Protein AF-A0A662NYZ8-F1 (afdb_monomer)

Structure (mmCIF, N/CA/C/O backbone):
data_AF-A0A662NYZ8-F1
#
_entry.id   AF-A0A662NYZ8-F1
#
loop_
_atom_site.group_PDB
_atom_site.id
_atom_site.type_symbol
_atom_site.label_atom_id
_atom_site.label_alt_id
_atom_site.label_comp_id
_atom_site.label_asym_id
_atom_site.label_entity_id
_atom_site.label_seq_id
_atom_site.pdbx_PDB_ins_code
_atom_site.Cartn_x
_atom_site.Cartn_y
_atom_site.Cartn_z
_atom_site.occupancy
_atom_site.B_iso_or_equiv
_atom_site.auth_seq_id
_atom_site.auth_comp_id
_atom_site.auth_asym_id
_atom_site.auth_atom_id
_atom_site.pdbx_PDB_model_num
ATOM 1 N N . MET A 1 1 ? 4.676 17.570 -14.507 1.00 56.31 1 MET A N 1
ATOM 2 C CA . MET A 1 1 ? 5.416 18.104 -13.342 1.00 56.31 1 MET A CA 1
ATOM 3 C C . MET A 1 1 ? 4.625 19.103 -12.489 1.00 56.31 1 MET A C 1
ATOM 5 O O . MET A 1 1 ? 4.153 18.698 -11.447 1.00 56.31 1 MET A O 1
ATOM 9 N N . LYS A 1 2 ? 4.397 20.374 -12.875 1.00 51.25 2 LYS A N 1
ATOM 10 C CA . LYS A 1 2 ? 3.765 21.364 -11.958 1.00 51.25 2 LYS A CA 1
ATOM 11 C C . LYS A 1 2 ? 2.392 20.962 -11.386 1.00 51.25 2 LYS A C 1
ATOM 13 O O . LYS A 1 2 ? 2.177 21.141 -10.199 1.00 51.25 2 LYS A O 1
ATOM 18 N N . TYR A 1 3 ? 1.484 20.431 -12.208 1.00 53.81 3 TYR A N 1
ATOM 19 C CA . TYR A 1 3 ? 0.161 19.980 -11.740 1.00 53.81 3 TYR A CA 1
ATOM 20 C C . TYR A 1 3 ? 0.240 18.759 -10.814 1.00 53.81 3 TYR A C 1
ATOM 22 O O . TYR A 1 3 ? -0.486 18.707 -9.830 1.00 53.81 3 TYR A O 1
ATOM 30 N N . LEU A 1 4 ? 1.160 17.834 -11.102 1.00 56.25 4 LEU A N 1
ATOM 31 C CA . LEU A 1 4 ? 1.422 16.640 -10.295 1.00 56.25 4 LEU A CA 1
ATOM 32 C C . LEU A 1 4 ? 1.845 17.025 -8.870 1.00 56.25 4 LEU A C 1
ATOM 34 O O . LEU A 1 4 ? 1.180 16.670 -7.908 1.00 56.25 4 LEU A O 1
ATOM 38 N N . LEU A 1 5 ? 2.866 17.880 -8.767 1.00 60.34 5 LEU A N 1
ATOM 39 C CA . LEU A 1 5 ? 3.395 18.374 -7.493 1.00 60.34 5 LEU A CA 1
ATOM 40 C C . LEU A 1 5 ? 2.353 19.138 -6.659 1.00 60.34 5 LEU A C 1
ATOM 42 O O . LEU A 1 5 ? 2.408 19.119 -5.436 1.00 60.34 5 LEU A O 1
ATOM 46 N N . VAL A 1 6 ? 1.408 19.833 -7.302 1.00 59.22 6 VAL A N 1
ATOM 47 C CA . VAL A 1 6 ? 0.329 20.542 -6.594 1.00 59.22 6 VAL A CA 1
ATOM 48 C C . VAL A 1 6 ? -0.713 19.567 -6.049 1.00 59.22 6 VAL A C 1
ATOM 50 O O . VAL A 1 6 ? -1.167 19.761 -4.925 1.00 59.22 6 VAL A O 1
ATOM 53 N N . SER A 1 7 ? -1.092 18.544 -6.819 1.00 55.91 7 SER A N 1
ATOM 54 C CA . SER A 1 7 ? -2.072 17.544 -6.380 1.00 55.91 7 SER A CA 1
ATOM 55 C C . SER A 1 7 ? -1.560 16.751 -5.179 1.00 55.91 7 SER A C 1
ATOM 57 O O . SER A 1 7 ? -2.216 16.708 -4.139 1.00 55.91 7 SER A O 1
ATOM 59 N N . ASP A 1 8 ? -0.341 16.228 -5.295 1.00 60.72 8 ASP A N 1
ATOM 60 C CA . ASP A 1 8 ? 0.336 15.491 -4.229 1.00 60.72 8 ASP A CA 1
ATOM 61 C C . ASP A 1 8 ? 0.491 16.367 -2.962 1.00 60.72 8 ASP A C 1
ATOM 63 O O . ASP A 1 8 ? 0.145 15.964 -1.848 1.00 60.72 8 ASP A O 1
ATOM 67 N N . TYR A 1 9 ? 0.854 17.649 -3.126 1.00 64.00 9 TYR A N 1
ATOM 68 C CA . TYR A 1 9 ? 1.004 18.558 -1.983 1.00 64.00 9 TYR A CA 1
ATOM 69 C C . TYR A 1 9 ? -0.320 18.838 -1.260 1.00 64.00 9 TYR A C 1
ATOM 71 O O . TYR A 1 9 ? -0.345 18.996 -0.037 1.00 64.00 9 TYR A O 1
ATOM 79 N N . VAL A 1 10 ? -1.440 18.881 -1.986 1.00 59.69 10 VAL A N 1
ATOM 80 C CA . VAL A 1 10 ? -2.773 19.010 -1.381 1.00 59.69 10 VAL A CA 1
ATOM 81 C C . VAL A 1 10 ? -3.124 17.755 -0.579 1.00 59.69 10 VAL A C 1
ATOM 83 O O . VAL A 1 10 ? -3.565 17.894 0.565 1.00 59.69 10 VAL A O 1
ATOM 86 N N . SER A 1 11 ? -2.874 16.554 -1.112 1.00 58.31 11 SER A N 1
ATOM 87 C CA . SER A 1 11 ? -3.062 15.286 -0.388 1.00 58.31 11 SER A CA 1
ATOM 88 C C . SER A 1 11 ? -2.244 15.243 0.906 1.00 58.31 11 SER A C 1
ATOM 90 O O . SER A 1 11 ? -2.795 14.981 1.978 1.00 58.31 11 SER A O 1
ATOM 92 N N . TYR A 1 12 ? -0.972 15.640 0.851 1.00 63.62 12 TYR A N 1
ATOM 93 C CA . TYR A 1 12 ? -0.109 15.769 2.028 1.00 63.62 12 TYR A CA 1
ATOM 94 C C . TYR A 1 12 ? -0.668 16.724 3.098 1.00 63.62 12 TYR A C 1
ATOM 96 O O . TYR A 1 12 ? -0.634 16.432 4.299 1.00 63.62 12 TYR A O 1
ATOM 104 N N . LEU A 1 13 ? -1.204 17.880 2.690 1.00 61.91 13 LEU A N 1
ATOM 105 C CA . LEU A 1 13 ? -1.828 18.817 3.627 1.00 61.91 13 LEU A CA 1
ATOM 106 C C . LEU A 1 13 ? -3.072 18.210 4.288 1.00 61.91 13 LEU A C 1
ATOM 108 O O . LEU A 1 13 ? -3.270 18.413 5.489 1.00 61.91 13 LEU A O 1
ATOM 112 N N . TYR A 1 14 ? -3.887 17.447 3.553 1.00 59.38 14 TYR A N 1
ATOM 113 C CA . TYR A 1 14 ? -5.032 16.729 4.124 1.00 59.38 14 TYR A CA 1
ATOM 114 C C . TYR A 1 14 ? -4.601 15.676 5.150 1.00 59.38 14 TYR A C 1
ATOM 116 O O . TYR A 1 14 ? -5.182 15.641 6.238 1.00 59.38 14 TYR A O 1
ATOM 124 N N . GLN A 1 15 ? -3.555 14.897 4.856 1.00 58.69 15 GLN A N 1
ATOM 125 C CA . GLN A 1 15 ? -2.988 13.895 5.770 1.00 58.69 15 GLN A CA 1
ATOM 126 C C . GLN A 1 15 ? -2.533 14.531 7.094 1.00 58.69 15 GLN A C 1
ATOM 128 O O . GLN A 1 15 ? -2.902 14.080 8.176 1.00 58.69 15 GLN A O 1
ATOM 133 N N . LYS A 1 16 ? -1.826 15.668 7.038 1.00 59.31 16 LYS A N 1
ATOM 134 C CA . LYS A 1 16 ? -1.380 16.382 8.249 1.00 59.31 16 LYS A CA 1
ATOM 135 C C . LYS A 1 16 ? -2.500 17.028 9.065 1.00 59.31 16 LYS A C 1
ATOM 137 O O . LYS A 1 16 ? -2.292 17.348 10.237 1.00 59.31 16 LYS A O 1
ATOM 142 N N . SER A 1 17 ? -3.662 17.274 8.464 1.00 53.25 17 SER A N 1
ATOM 143 C CA . SER A 1 17 ? -4.682 18.149 9.053 1.00 53.25 17 SER A CA 1
ATOM 144 C C . SER A 1 17 ? -5.692 17.439 9.960 1.00 53.25 17 SER A C 1
ATOM 146 O O . SER A 1 17 ? -6.482 18.121 10.614 1.00 53.25 17 SER A O 1
ATOM 148 N N . PHE A 1 18 ? -5.684 16.103 10.063 1.00 54.56 18 PHE A N 1
ATOM 149 C CA . PHE A 1 18 ? -6.750 15.377 10.767 1.00 54.56 18 PHE A CA 1
ATOM 150 C C . PHE A 1 18 ? -6.280 14.150 11.557 1.00 54.56 18 PHE A C 1
ATOM 152 O O . PHE A 1 18 ? -6.650 13.022 11.249 1.00 54.56 18 PHE A O 1
ATOM 159 N N . TYR A 1 19 ? -5.602 14.370 12.685 1.00 58.19 19 TYR A N 1
ATOM 160 C CA . TYR A 1 19 ? -5.565 13.356 13.744 1.00 58.19 19 TYR A CA 1
ATOM 161 C C . TYR A 1 19 ? -6.786 13.536 14.661 1.00 58.19 19 TYR A C 1
ATOM 163 O O . TYR A 1 19 ? -6.931 14.597 15.284 1.00 58.19 19 TYR A O 1
ATOM 171 N N . PRO A 1 20 ? -7.694 12.546 14.783 1.00 59.81 20 PRO A N 1
ATOM 172 C CA . PRO A 1 20 ? -8.790 12.645 15.737 1.00 59.81 20 PRO A CA 1
ATOM 173 C C . PRO A 1 20 ? -8.202 12.780 17.145 1.00 59.81 20 PRO A C 1
ATOM 175 O O . PRO A 1 20 ? -7.425 11.929 17.568 1.00 59.81 20 PRO A O 1
ATOM 178 N N . LYS A 1 21 ? -8.594 13.816 17.901 1.00 61.53 21 LYS A N 1
ATOM 179 C CA . LYS A 1 21 ? -8.031 14.128 19.236 1.00 61.53 21 LYS A CA 1
ATOM 180 C C . LYS A 1 21 ? -8.078 12.975 20.258 1.00 61.53 21 LYS A C 1
ATOM 182 O O . LYS A 1 21 ? -7.389 13.051 21.266 1.00 61.53 21 LYS A O 1
ATOM 187 N N . ASN A 1 22 ? -8.863 11.926 19.994 1.00 75.62 22 ASN A N 1
ATOM 188 C CA . ASN A 1 22 ? -9.038 10.749 20.851 1.00 75.62 22 ASN A CA 1
ATOM 189 C C . ASN A 1 22 ? -8.639 9.423 20.168 1.00 75.62 22 ASN A C 1
ATOM 191 O O . ASN A 1 22 ? -8.994 8.357 20.671 1.00 75.62 22 ASN A O 1
ATOM 195 N N . ALA A 1 23 ? -7.978 9.460 19.007 1.00 78.25 23 ALA A N 1
ATOM 196 C CA . ALA A 1 23 ? -7.535 8.243 18.335 1.00 78.25 23 ALA A CA 1
ATOM 197 C C . ALA A 1 23 ? -6.345 7.618 19.073 1.00 78.25 23 ALA A C 1
ATOM 199 O O . ALA A 1 23 ? -5.401 8.305 19.463 1.00 78.25 23 ALA A O 1
ATOM 200 N N . LYS A 1 24 ? -6.377 6.294 19.234 1.00 85.38 24 LYS A N 1
ATOM 201 C CA . LYS A 1 24 ? -5.178 5.521 19.563 1.00 85.38 24 LYS A CA 1
ATOM 202 C C . LYS A 1 24 ? -4.333 5.400 18.300 1.00 85.38 24 LYS A C 1
ATOM 204 O O . LYS A 1 24 ? -4.894 5.176 17.233 1.00 85.38 24 LYS A O 1
ATOM 209 N N . VAL A 1 25 ? -3.014 5.513 18.435 1.00 84.88 25 VAL A N 1
ATOM 210 C CA . VAL A 1 25 ? -2.064 5.403 17.318 1.00 84.88 25 VAL A CA 1
ATOM 211 C C . VAL A 1 25 ? -1.098 4.261 17.595 1.00 84.88 25 VAL A C 1
ATOM 213 O O . VAL A 1 25 ? -0.537 4.177 18.688 1.00 84.88 25 VAL A O 1
ATOM 216 N N . ILE A 1 26 ? -0.908 3.383 16.615 1.00 84.25 26 ILE A N 1
ATOM 217 C CA . ILE A 1 26 ? 0.094 2.318 16.651 1.00 84.25 26 ILE A CA 1
ATOM 218 C C . ILE A 1 26 ? 0.890 2.383 15.354 1.00 84.25 26 ILE A C 1
ATOM 220 O O . ILE A 1 26 ? 0.312 2.426 14.275 1.00 84.25 26 ILE A O 1
ATOM 224 N N . VAL A 1 27 ? 2.216 2.375 15.464 1.00 84.31 27 VAL A N 1
ATOM 225 C CA . VAL A 1 27 ? 3.113 2.268 14.311 1.00 84.31 27 VAL A CA 1
ATOM 226 C C . VAL A 1 27 ? 3.574 0.829 14.209 1.00 84.31 27 VAL A C 1
ATOM 228 O O . VAL A 1 27 ? 4.119 0.277 15.166 1.00 84.31 27 VAL A O 1
ATOM 231 N N . VAL A 1 28 ? 3.360 0.229 13.049 1.00 80.38 28 VAL A N 1
ATOM 232 C CA . VAL A 1 28 ? 3.633 -1.179 12.818 1.00 80.38 28 VAL A CA 1
ATOM 233 C C . VAL A 1 28 ? 4.613 -1.305 11.673 1.00 80.38 28 VAL A C 1
ATOM 235 O O . VAL A 1 28 ? 4.377 -0.798 10.584 1.00 80.38 28 VAL A O 1
ATOM 238 N N . LYS A 1 29 ? 5.733 -1.973 11.933 1.00 82.88 29 LYS A N 1
ATOM 239 C CA . LYS A 1 29 ? 6.739 -2.291 10.922 1.00 82.88 29 LYS A CA 1
ATOM 240 C C . LYS A 1 29 ? 6.623 -3.781 10.610 1.00 82.88 29 LYS A C 1
ATOM 242 O O . LYS A 1 29 ? 6.983 -4.575 11.481 1.00 82.88 29 LYS A O 1
ATOM 247 N N . PRO A 1 30 ? 6.065 -4.172 9.452 1.00 75.44 30 PRO A N 1
ATOM 248 C CA . PRO A 1 30 ? 5.975 -5.574 9.070 1.00 75.44 30 PRO A CA 1
ATOM 249 C C . PRO A 1 30 ? 7.372 -6.201 9.012 1.00 75.44 30 PRO A C 1
ATOM 251 O O . PRO A 1 30 ? 8.251 -5.709 8.312 1.00 75.44 30 PRO A O 1
ATOM 254 N N . ILE A 1 31 ? 7.591 -7.296 9.741 1.00 77.56 31 ILE A N 1
ATOM 255 C CA . ILE A 1 31 ? 8.845 -8.059 9.681 1.00 77.56 31 ILE A CA 1
ATOM 256 C C . ILE A 1 31 ? 8.572 -9.342 8.916 1.00 77.56 31 ILE A C 1
ATOM 258 O O . ILE A 1 31 ? 7.788 -10.165 9.380 1.00 77.56 31 ILE A O 1
ATOM 262 N N . LYS A 1 32 ? 9.221 -9.546 7.770 1.00 79.31 32 LYS A N 1
ATOM 263 C CA . LYS A 1 32 ? 9.100 -10.805 7.028 1.00 79.31 32 LYS A CA 1
ATOM 264 C C . LYS A 1 32 ? 9.627 -11.961 7.883 1.00 79.31 32 LYS A C 1
ATOM 266 O O . LYS A 1 32 ? 10.781 -11.947 8.301 1.00 79.31 32 LYS A O 1
ATOM 271 N N . VAL A 1 33 ? 8.782 -12.955 8.147 1.00 81.25 33 VAL A N 1
ATOM 272 C CA . VAL A 1 33 ? 9.111 -14.133 8.967 1.00 81.25 33 VAL A CA 1
ATOM 273 C C . VAL A 1 33 ? 9.204 -15.423 8.161 1.00 81.25 33 VAL A C 1
ATOM 275 O O . VAL A 1 33 ? 9.896 -16.345 8.584 1.00 81.25 33 VAL A O 1
ATOM 278 N N . ALA A 1 34 ? 8.538 -15.505 7.009 1.00 79.38 34 ALA A N 1
ATOM 279 C CA . ALA A 1 34 ? 8.627 -16.658 6.119 1.00 79.38 34 ALA A CA 1
ATOM 280 C C . ALA A 1 34 ? 8.260 -16.282 4.680 1.00 79.38 34 ALA A C 1
ATOM 282 O O . ALA A 1 34 ? 7.506 -15.339 4.463 1.00 79.38 34 ALA A O 1
ATOM 283 N N . SER A 1 35 ? 8.741 -17.077 3.727 1.00 81.00 35 SER A N 1
ATOM 284 C CA . SER A 1 35 ? 8.205 -17.156 2.366 1.00 81.00 35 SER A CA 1
ATOM 285 C C . SER A 1 35 ? 7.729 -18.578 2.135 1.00 81.00 35 SER A C 1
ATOM 287 O O . SER A 1 35 ? 8.488 -19.525 2.350 1.00 81.00 35 SER A O 1
ATOM 289 N N . VAL A 1 36 ? 6.484 -18.736 1.703 1.00 80.06 36 VAL A N 1
ATOM 290 C CA . VAL A 1 36 ? 5.915 -20.032 1.336 1.00 80.06 36 VAL A CA 1
ATOM 291 C C . VAL A 1 36 ? 5.566 -19.994 -0.140 1.00 80.06 36 VAL A C 1
ATOM 293 O O . VAL 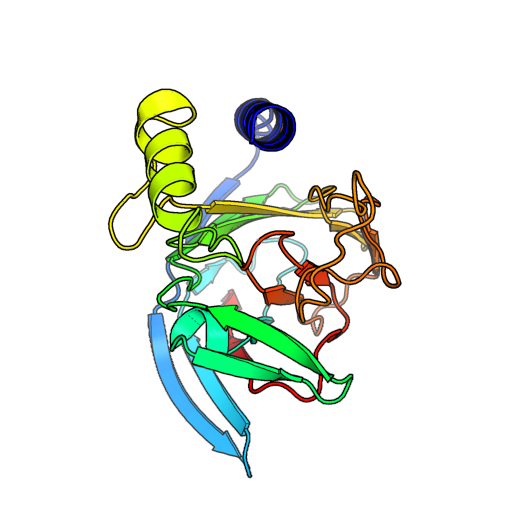A 1 36 ? 4.882 -19.084 -0.598 1.00 80.06 36 VAL A O 1
ATOM 296 N N . THR A 1 37 ? 6.022 -20.989 -0.888 1.00 80.50 37 THR A N 1
ATOM 297 C CA . THR A 1 37 ? 5.671 -21.135 -2.300 1.00 80.50 37 THR A CA 1
ATOM 298 C C . THR A 1 37 ? 4.517 -22.124 -2.438 1.00 80.50 37 THR A C 1
ATOM 300 O O . THR A 1 37 ? 4.557 -23.207 -1.853 1.00 80.50 37 THR A O 1
ATOM 303 N N . ASN A 1 38 ? 3.497 -21.773 -3.221 1.00 75.19 38 AS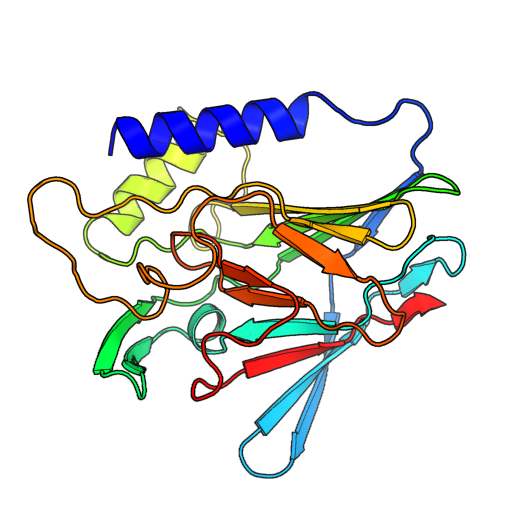N A N 1
ATOM 304 C CA . ASN A 1 38 ? 2.416 -22.681 -3.605 1.00 75.19 38 ASN A CA 1
ATOM 305 C C . ASN A 1 38 ? 2.151 -22.546 -5.111 1.00 75.19 38 ASN A C 1
ATOM 307 O O . ASN A 1 38 ? 1.564 -21.561 -5.562 1.00 75.19 38 ASN A O 1
ATOM 311 N N . GLY A 1 39 ? 2.622 -23.529 -5.883 1.00 81.19 39 GLY A N 1
ATOM 312 C CA . GLY A 1 39 ? 2.716 -23.413 -7.339 1.00 81.19 39 GLY A CA 1
ATOM 313 C C . GLY A 1 39 ? 3.684 -22.294 -7.723 1.00 81.19 39 GLY A C 1
ATOM 314 O O . GLY A 1 39 ? 4.781 -22.222 -7.175 1.00 81.19 39 GLY A O 1
ATOM 315 N N . ASP A 1 40 ? 3.246 -21.399 -8.604 1.00 71.38 40 ASP A N 1
ATOM 316 C CA . ASP A 1 40 ? 4.042 -20.251 -9.063 1.00 71.38 40 ASP A CA 1
ATOM 317 C C . ASP A 1 40 ? 3.908 -19.018 -8.146 1.00 71.38 40 ASP A C 1
ATOM 319 O O . ASP A 1 40 ? 4.552 -17.997 -8.364 1.00 71.38 40 ASP A O 1
ATOM 323 N N . LYS A 1 41 ? 3.085 -19.096 -7.089 1.00 65.94 41 LYS A N 1
ATOM 324 C CA . LYS A 1 41 ? 2.835 -17.977 -6.169 1.00 65.94 41 LYS A CA 1
ATOM 325 C C . LYS A 1 41 ? 3.751 -18.023 -4.951 1.00 65.94 41 LYS A C 1
ATOM 327 O O . LYS A 1 41 ? 3.958 -19.087 -4.360 1.00 65.94 41 LYS A O 1
ATOM 332 N N . VAL A 1 42 ? 4.223 -16.849 -4.530 1.00 72.69 42 VAL A N 1
ATOM 333 C CA . VAL A 1 42 ? 5.001 -16.647 -3.300 1.00 72.69 42 VAL A CA 1
ATOM 334 C C . VAL A 1 42 ? 4.154 -15.891 -2.275 1.00 72.69 42 VAL A C 1
ATOM 336 O O . VAL A 1 42 ? 3.575 -14.849 -2.573 1.00 72.69 42 VAL A O 1
ATOM 339 N N . TYR A 1 43 ? 4.087 -16.432 -1.063 1.00 73.31 43 TYR A N 1
ATOM 340 C CA . TYR A 1 43 ? 3.370 -15.867 0.074 1.00 73.31 43 TYR A CA 1
ATOM 341 C C . TYR A 1 43 ? 4.380 -15.460 1.141 1.00 73.31 43 TYR A C 1
ATOM 343 O O . TYR A 1 43 ? 4.944 -16.329 1.816 1.00 73.31 43 TYR A O 1
ATOM 351 N N . ASP A 1 44 ? 4.622 -14.159 1.300 1.00 74.62 44 ASP A N 1
ATOM 352 C CA . ASP A 1 44 ? 5.479 -13.675 2.375 1.00 74.62 44 ASP A CA 1
ATOM 353 C C . ASP A 1 44 ? 4.661 -13.404 3.635 1.00 74.62 44 ASP A C 1
ATOM 355 O O . ASP A 1 44 ? 3.830 -12.507 3.733 1.00 74.62 44 ASP A O 1
ATOM 359 N N . HIS A 1 45 ? 4.937 -14.171 4.676 1.00 69.69 45 HIS A N 1
ATOM 360 C CA . HIS A 1 45 ? 4.323 -13.930 5.966 1.00 69.69 45 HIS A CA 1
ATOM 361 C C . HIS A 1 45 ? 5.096 -12.835 6.677 1.00 69.69 45 HIS A C 1
ATOM 363 O O . HIS A 1 45 ? 6.303 -12.971 6.893 1.00 69.69 45 HIS A O 1
ATOM 369 N N . TYR A 1 46 ? 4.393 -11.784 7.091 1.00 73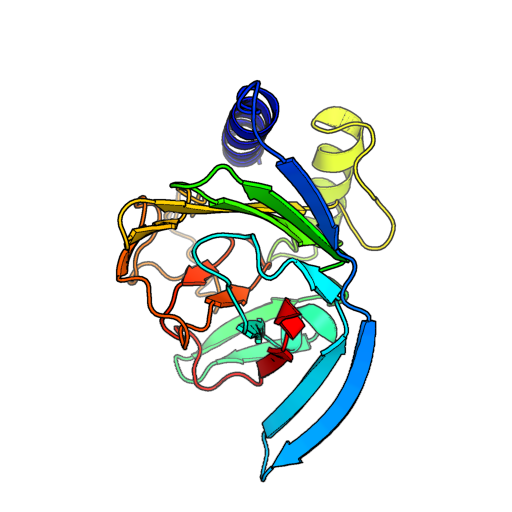.00 46 TYR A N 1
ATOM 370 C CA . TYR A 1 46 ? 4.952 -10.756 7.947 1.00 73.00 46 TYR A CA 1
ATOM 371 C C . TYR A 1 46 ? 4.403 -10.919 9.365 1.00 73.00 46 TYR A C 1
ATOM 373 O O . TYR A 1 46 ? 3.259 -11.306 9.603 1.00 73.00 46 TYR A O 1
ATOM 381 N N . TYR A 1 47 ? 5.253 -10.659 10.346 1.00 68.88 47 TYR A N 1
ATOM 382 C CA . TYR A 1 47 ? 4.849 -10.528 11.728 1.00 68.88 47 TYR A CA 1
ATOM 383 C C . TYR A 1 47 ? 4.830 -9.052 12.091 1.00 68.88 47 TYR A C 1
ATOM 385 O O . TYR A 1 47 ? 5.815 -8.331 11.937 1.00 68.88 47 TYR A O 1
ATOM 393 N N . ALA A 1 48 ? 3.675 -8.619 12.565 1.00 67.94 48 ALA A N 1
ATOM 394 C CA . ALA A 1 48 ? 3.394 -7.250 12.935 1.00 67.94 48 ALA A CA 1
ATOM 395 C C . ALA A 1 48 ? 2.297 -7.326 14.005 1.00 67.94 48 ALA A C 1
ATOM 397 O O . ALA A 1 48 ? 1.136 -7.476 13.640 1.00 67.94 48 ALA A O 1
ATOM 398 N N . PRO A 1 49 ? 2.640 -7.349 15.307 1.00 64.38 49 PRO A N 1
ATOM 399 C CA . PRO A 1 49 ? 1.659 -7.568 16.363 1.00 64.38 49 PRO A CA 1
ATOM 400 C C . PRO A 1 49 ? 0.745 -6.349 16.484 1.00 64.38 49 PRO A C 1
ATOM 402 O O . PRO A 1 49 ? 1.159 -5.294 16.968 1.00 64.38 49 PRO A O 1
ATOM 405 N N . MET A 1 50 ? -0.498 -6.490 16.031 1.00 72.00 50 MET A N 1
ATOM 406 C CA . MET A 1 50 ? -1.525 -5.456 16.151 1.00 72.00 50 MET A CA 1
ATOM 407 C C . MET A 1 50 ? -2.540 -5.818 17.238 1.00 72.00 50 MET A C 1
ATOM 409 O O . MET A 1 50 ? -2.863 -6.987 17.423 1.00 72.00 50 MET A O 1
ATOM 413 N N . SER A 1 51 ? -3.043 -4.816 17.967 1.00 75.38 51 SER A N 1
ATOM 414 C CA . SER A 1 51 ? -3.975 -5.028 19.082 1.00 75.38 51 SER A CA 1
ATOM 415 C C . SER A 1 51 ? -5.330 -5.552 18.601 1.00 75.38 51 SER A C 1
ATOM 417 O O . SER A 1 51 ? -5.972 -4.921 17.764 1.00 75.38 51 SER A O 1
ATOM 419 N N . SER A 1 52 ? -5.836 -6.601 19.248 1.00 77.75 52 SER A N 1
ATOM 420 C CA . SER A 1 52 ? -7.218 -7.096 19.122 1.00 77.75 52 SER A CA 1
ATOM 421 C C . SER A 1 52 ? -8.310 -6.067 19.444 1.00 77.75 52 SER A C 1
ATOM 423 O O . SER A 1 52 ? -9.485 -6.316 19.190 1.00 77.75 52 SER A O 1
ATOM 425 N N . SER A 1 53 ? -7.951 -4.899 19.987 1.00 84.62 53 SER A N 1
ATOM 426 C CA . SER A 1 53 ? -8.890 -3.800 20.247 1.00 84.62 53 SER A CA 1
ATOM 427 C C . SER A 1 53 ? -9.126 -2.863 19.057 1.00 84.62 53 SER A C 1
ATOM 429 O O . SER A 1 53 ? -9.952 -1.956 19.169 1.00 84.62 53 SER A O 1
ATOM 431 N N . ILE A 1 54 ? -8.413 -3.046 17.941 1.00 87.38 54 ILE A N 1
ATOM 432 C CA . ILE A 1 54 ? -8.616 -2.254 16.725 1.00 87.38 54 ILE A CA 1
ATOM 433 C C . ILE A 1 54 ? -9.908 -2.719 16.043 1.00 87.38 54 ILE A C 1
ATOM 435 O O . ILE A 1 54 ? -10.022 -3.901 15.708 1.00 87.38 54 ILE A O 1
ATOM 439 N N . PRO A 1 55 ? -10.892 -1.831 15.822 1.00 86.38 55 PRO A N 1
ATOM 440 C CA . PRO A 1 55 ? -12.048 -2.192 15.022 1.00 86.38 55 PRO A CA 1
ATOM 441 C C . PRO A 1 55 ? -11.624 -2.343 13.560 1.00 86.38 55 PRO A C 1
ATOM 443 O O . PRO A 1 55 ? -10.806 -1.573 13.064 1.00 86.38 55 PRO A O 1
ATOM 446 N N . TYR A 1 56 ? -12.228 -3.306 12.872 1.00 90.88 56 TYR A N 1
ATOM 447 C CA . TYR A 1 56 ? -12.037 -3.543 11.440 1.00 90.88 56 TYR A CA 1
ATOM 448 C C . TYR A 1 56 ? -10.592 -3.884 11.011 1.00 90.88 56 TYR A C 1
ATOM 450 O O . TYR A 1 56 ? -10.052 -3.218 10.129 1.00 90.88 56 TYR A O 1
ATOM 458 N N . PRO A 1 57 ? -9.960 -4.926 11.585 1.00 90.19 57 PRO A N 1
ATOM 459 C CA . PRO A 1 57 ? -8.604 -5.327 11.214 1.00 90.19 57 PRO A CA 1
ATOM 460 C C . PRO A 1 57 ? -8.464 -5.658 9.717 1.00 90.19 57 PRO A C 1
ATOM 462 O O . PRO A 1 57 ? -9.316 -6.342 9.141 1.00 90.19 57 PRO A O 1
ATOM 465 N N . ILE A 1 58 ? -7.359 -5.215 9.109 1.00 88.00 58 ILE A N 1
ATOM 466 C CA . ILE A 1 58 ? -6.919 -5.601 7.761 1.00 88.00 58 ILE A CA 1
ATOM 467 C C . ILE A 1 58 ? -5.754 -6.581 7.885 1.00 88.00 58 ILE A C 1
ATOM 469 O O . ILE A 1 58 ? -4.653 -6.241 8.318 1.00 88.00 58 ILE A O 1
ATOM 473 N N . HIS A 1 59 ? -6.005 -7.833 7.524 1.00 83.81 59 HIS A N 1
ATOM 474 C CA . HIS A 1 59 ? -5.038 -8.916 7.692 1.00 83.81 59 HIS A CA 1
ATOM 475 C C . HIS A 1 59 ? -4.098 -9.080 6.501 1.00 83.81 59 HIS A C 1
ATOM 477 O O . HIS A 1 59 ? -3.009 -9.618 6.674 1.00 83.81 59 HIS A O 1
ATOM 483 N N . TRP A 1 60 ? -4.507 -8.642 5.313 1.00 85.00 60 TRP A N 1
ATOM 484 C CA . TRP A 1 60 ? -3.797 -8.932 4.074 1.00 85.00 60 TRP A CA 1
ATOM 485 C C . TRP A 1 60 ? -3.501 -7.650 3.305 1.00 85.00 60 TRP A C 1
ATOM 487 O O . TRP A 1 60 ? -4.424 -6.942 2.903 1.00 85.00 60 TRP A O 1
ATOM 497 N N . TRP A 1 61 ? -2.211 -7.405 3.091 1.00 86.50 61 TRP A N 1
ATOM 498 C CA . TRP A 1 61 ? -1.665 -6.346 2.248 1.00 86.50 61 TRP A CA 1
ATOM 499 C C . TRP A 1 61 ? -0.909 -7.026 1.115 1.00 86.50 61 TRP A C 1
ATOM 501 O O . TRP A 1 61 ? 0.106 -7.683 1.346 1.00 86.50 61 TRP A O 1
ATOM 511 N N . VAL A 1 62 ? -1.454 -6.961 -0.092 1.00 84.88 62 VAL A N 1
ATOM 512 C CA . VAL A 1 62 ? -0.975 -7.727 -1.241 1.00 84.88 62 VAL A CA 1
ATOM 513 C C . VAL A 1 62 ? -0.351 -6.759 -2.224 1.00 84.88 62 VAL A C 1
ATOM 515 O O . VAL A 1 62 ? -1.065 -5.998 -2.865 1.00 84.88 62 VAL A O 1
ATOM 518 N N . GLN A 1 63 ? 0.971 -6.783 -2.337 1.00 84.75 63 GLN A N 1
ATOM 519 C CA . GLN A 1 63 ? 1.701 -5.859 -3.195 1.00 84.75 63 GLN A CA 1
ATOM 520 C C . GLN A 1 63 ? 2.096 -6.518 -4.519 1.00 84.75 63 GLN A C 1
ATOM 522 O O . GLN A 1 63 ? 2.347 -7.725 -4.567 1.00 84.75 63 GLN A O 1
ATOM 527 N N . VAL A 1 64 ? 2.166 -5.751 -5.606 1.00 82.69 64 VAL A N 1
ATOM 528 C CA . VAL A 1 64 ? 2.758 -6.239 -6.859 1.00 82.69 64 VAL A CA 1
ATOM 529 C C . VAL A 1 64 ? 4.252 -6.485 -6.652 1.00 82.69 64 VAL A C 1
ATOM 531 O O . VAL A 1 64 ? 4.964 -5.663 -6.090 1.00 82.69 64 VAL A O 1
ATOM 534 N N . LYS A 1 65 ? 4.748 -7.653 -7.071 1.00 83.31 65 LYS A N 1
ATOM 535 C CA . LYS A 1 65 ? 6.133 -8.064 -6.789 1.00 83.31 65 LYS A CA 1
ATOM 536 C C . LYS A 1 65 ? 7.170 -7.182 -7.488 1.00 83.31 65 LYS A C 1
ATOM 538 O O . LYS A 1 65 ? 8.267 -7.000 -6.973 1.00 83.31 65 LYS A O 1
ATOM 543 N N . VAL A 1 66 ? 6.810 -6.630 -8.642 1.00 82.81 66 VAL A N 1
ATOM 544 C CA . VAL A 1 66 ? 7.671 -5.727 -9.412 1.00 82.81 66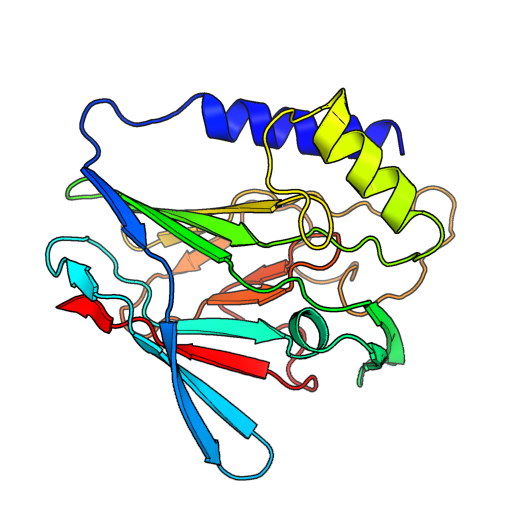 VAL A CA 1
ATOM 545 C C . VAL A 1 66 ? 7.958 -4.424 -8.654 1.00 82.81 66 VAL A C 1
ATOM 547 O O . VAL A 1 66 ? 9.067 -3.925 -8.785 1.00 82.81 66 VAL A O 1
ATOM 550 N N . ASP A 1 67 ? 7.054 -3.940 -7.795 1.00 83.12 67 ASP A N 1
ATOM 551 C CA . ASP A 1 67 ? 7.336 -2.808 -6.892 1.00 83.12 67 ASP A CA 1
ATOM 552 C C . ASP A 1 67 ? 8.508 -3.111 -5.944 1.00 83.12 67 ASP A C 1
ATOM 554 O O . ASP A 1 67 ? 9.228 -2.224 -5.506 1.00 83.12 67 ASP A O 1
ATOM 558 N N . LEU A 1 68 ? 8.705 -4.383 -5.587 1.00 85.50 68 LEU A N 1
ATOM 559 C CA . LEU A 1 68 ? 9.732 -4.794 -4.630 1.00 85.50 68 LEU A CA 1
ATOM 560 C C . LEU A 1 68 ? 11.064 -5.077 -5.318 1.00 85.50 68 LEU A C 1
ATOM 562 O O . LEU A 1 68 ? 12.110 -4.609 -4.870 1.00 85.50 68 LEU A O 1
ATOM 566 N N . ASP A 1 69 ? 11.011 -5.872 -6.383 1.00 87.00 69 ASP A N 1
ATOM 567 C CA . ASP A 1 69 ? 12.196 -6.440 -7.028 1.00 87.00 69 ASP A CA 1
ATOM 568 C C . ASP A 1 69 ? 12.665 -5.615 -8.240 1.00 87.00 69 ASP A C 1
ATOM 570 O O . ASP A 1 69 ? 13.754 -5.858 -8.767 1.00 87.00 69 ASP A O 1
ATOM 574 N N . GLY A 1 70 ? 11.841 -4.670 -8.699 1.00 83.94 70 GLY A N 1
ATOM 575 C CA . GLY A 1 70 ? 12.037 -3.947 -9.946 1.00 83.94 70 GLY A CA 1
ATOM 576 C C . GLY A 1 70 ? 11.804 -4.825 -11.177 1.00 83.94 70 GLY A C 1
ATOM 577 O O . GLY A 1 70 ? 11.588 -6.040 -11.119 1.00 83.94 70 GLY A O 1
ATOM 578 N N . GLY A 1 71 ? 11.841 -4.202 -12.348 1.00 83.19 71 GLY A N 1
ATOM 579 C CA . GLY A 1 71 ? 11.738 -4.877 -13.630 1.00 83.19 71 GLY A CA 1
ATOM 580 C C . GLY A 1 71 ? 11.042 -4.053 -14.702 1.00 83.19 71 GLY A C 1
ATOM 581 O O . GLY A 1 71 ? 10.392 -3.043 -14.454 1.00 83.19 71 GLY A O 1
ATOM 582 N N . LYS A 1 72 ? 11.146 -4.542 -15.937 1.00 82.44 72 LYS A N 1
ATOM 583 C CA . LYS A 1 72 ? 10.448 -3.974 -17.089 1.00 82.44 72 LYS A CA 1
ATOM 584 C C . LYS A 1 72 ? 9.817 -5.061 -17.932 1.00 82.44 72 LYS A C 1
ATOM 586 O O . LYS A 1 72 ? 10.401 -6.134 -18.095 1.00 82.44 72 LYS A O 1
ATOM 591 N N . GLY A 1 73 ? 8.666 -4.774 -18.517 1.00 81.12 73 GLY A N 1
ATOM 592 C CA . GLY A 1 73 ? 7.942 -5.767 -19.293 1.00 81.12 73 GLY A CA 1
ATOM 593 C C . GLY A 1 73 ? 6.614 -5.260 -19.814 1.00 81.12 73 GLY A C 1
ATOM 594 O O . GLY A 1 73 ? 6.415 -4.055 -19.979 1.00 81.12 73 GLY A O 1
ATOM 595 N N . ARG A 1 74 ? 5.734 -6.218 -20.104 1.00 79.81 74 ARG A N 1
ATOM 596 C CA . ARG A 1 74 ? 4.326 -5.963 -20.372 1.00 79.81 74 ARG A CA 1
ATOM 597 C C . ARG A 1 74 ? 3.456 -6.899 -19.552 1.00 79.81 74 ARG A C 1
ATOM 599 O O . ARG A 1 74 ? 3.847 -8.048 -19.351 1.00 79.81 74 ARG A O 1
ATOM 606 N N . ASP A 1 75 ? 2.304 -6.413 -19.121 1.00 75.06 75 ASP A N 1
ATOM 607 C CA . ASP A 1 75 ? 1.247 -7.267 -18.584 1.00 75.06 75 ASP A CA 1
ATOM 608 C C . ASP A 1 75 ? 0.500 -8.018 -19.707 1.00 75.06 75 ASP A C 1
ATOM 610 O O . ASP A 1 75 ? 0.778 -7.881 -20.905 1.00 75.06 75 ASP A O 1
ATOM 614 N N . SER A 1 76 ? -0.464 -8.840 -19.314 1.00 74.31 76 SER A N 1
ATOM 615 C CA . SER A 1 76 ? -1.334 -9.638 -20.180 1.00 74.31 76 SER A CA 1
ATOM 616 C C . SER A 1 76 ? -2.279 -8.804 -21.046 1.00 74.31 76 SER A C 1
ATOM 618 O O . SER A 1 76 ? -2.755 -9.298 -22.071 1.00 74.31 76 SER A O 1
ATOM 620 N N . LEU A 1 77 ? -2.521 -7.543 -20.680 1.00 72.62 77 LEU A N 1
ATOM 621 C CA . LEU A 1 77 ? -3.252 -6.563 -21.485 1.00 72.62 77 LEU A CA 1
ATOM 622 C C . LEU A 1 77 ? -2.325 -5.824 -22.462 1.00 72.62 77 LEU A C 1
ATOM 624 O O . LEU A 1 77 ? -2.777 -4.984 -23.242 1.00 72.62 77 LEU A O 1
ATOM 628 N N . GLY A 1 78 ? -1.034 -6.158 -22.453 1.00 73.50 78 GLY A N 1
ATOM 629 C CA . GLY A 1 78 ? -0.017 -5.564 -23.297 1.00 73.50 78 GLY A CA 1
ATOM 630 C C . GLY A 1 78 ? 0.457 -4.197 -22.816 1.00 73.50 78 GLY A C 1
ATOM 631 O O . GLY A 1 78 ? 1.204 -3.566 -23.560 1.00 73.50 78 GLY A O 1
ATOM 632 N N . GLN A 1 79 ? 0.081 -3.728 -21.627 1.00 74.06 79 GLN A N 1
ATOM 633 C CA . GLN A 1 79 ? 0.557 -2.446 -21.101 1.00 74.06 79 GLN A CA 1
ATOM 634 C C . GLN A 1 79 ? 2.003 -2.580 -20.639 1.00 74.06 79 GLN A C 1
ATOM 636 O O . GLN A 1 79 ? 2.396 -3.628 -20.140 1.00 74.06 79 GLN A O 1
ATOM 641 N N . CYS A 1 80 ? 2.813 -1.543 -20.830 1.00 75.94 80 CYS A N 1
ATOM 642 C CA . CYS A 1 80 ? 4.217 -1.565 -20.433 1.00 75.94 80 CYS A CA 1
ATOM 643 C C . CYS A 1 80 ? 4.383 -1.248 -18.943 1.00 75.94 80 CYS A C 1
ATOM 645 O O . CYS A 1 80 ? 3.674 -0.417 -18.392 1.00 75.94 80 CYS A O 1
ATOM 647 N N . TYR A 1 81 ? 5.415 -1.791 -18.314 1.00 76.19 81 TYR A N 1
ATOM 648 C CA . TYR A 1 81 ? 5.889 -1.288 -17.027 1.00 76.19 81 TYR A CA 1
ATOM 649 C C . TYR A 1 81 ? 7.410 -1.210 -17.017 1.00 76.19 81 TYR A C 1
ATOM 651 O O . TYR A 1 81 ? 8.089 -1.951 -17.737 1.00 76.19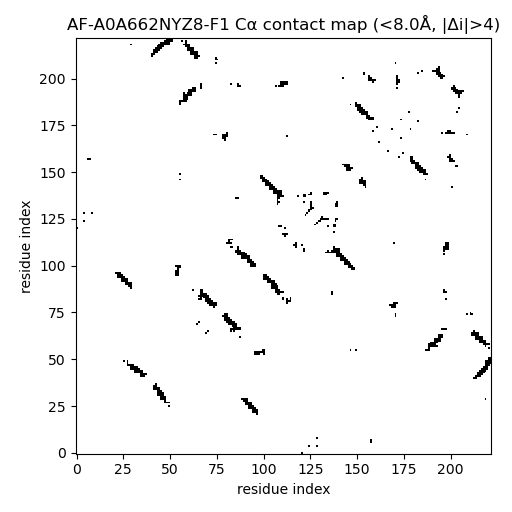 81 TYR A O 1
ATOM 659 N N . ASN A 1 82 ? 7.935 -0.283 -16.223 1.00 77.56 82 ASN A N 1
ATOM 660 C CA . ASN A 1 82 ? 9.353 -0.131 -15.948 1.00 77.56 82 ASN A CA 1
ATOM 661 C C . ASN A 1 82 ? 9.494 0.479 -14.557 1.00 77.56 82 ASN A C 1
ATOM 663 O O . ASN A 1 82 ? 9.190 1.651 -14.375 1.00 77.56 82 ASN A O 1
ATOM 667 N N . VAL A 1 83 ? 9.883 -0.361 -13.613 1.00 78.62 83 VAL A N 1
ATOM 668 C CA . VAL A 1 83 ? 9.943 -0.084 -12.182 1.00 78.62 83 VAL A CA 1
ATOM 669 C C . VAL A 1 83 ? 11.352 -0.438 -11.738 1.00 78.62 83 VAL A C 1
ATOM 671 O O . VAL A 1 83 ? 11.904 -1.449 -12.181 1.00 78.62 83 VAL A O 1
ATOM 674 N N . ASP A 1 84 ? 11.974 0.390 -10.926 1.00 80.19 84 ASP A N 1
ATOM 675 C CA . ASP A 1 84 ? 13.322 0.162 -10.412 1.00 80.19 84 ASP A CA 1
ATOM 676 C C . ASP A 1 84 ? 13.326 -0.709 -9.144 1.00 80.19 84 ASP A C 1
ATOM 678 O O . ASP A 1 84 ? 14.288 -1.448 -8.921 1.00 80.19 84 ASP A O 1
ATOM 682 N N . GLY A 1 85 ? 12.207 -0.743 -8.418 1.00 83.88 85 GLY A N 1
ATOM 683 C CA . GLY A 1 85 ? 11.950 -1.641 -7.299 1.00 83.88 85 GLY A CA 1
ATOM 684 C C . GLY A 1 85 ? 12.085 -0.922 -5.966 1.00 83.88 85 GLY A C 1
ATOM 685 O O . GLY A 1 85 ? 11.982 0.287 -5.885 1.00 83.88 85 GLY A O 1
ATOM 686 N N . HIS A 1 86 ? 12.318 -1.666 -4.883 1.00 86.44 86 HIS A N 1
ATOM 687 C CA . HIS A 1 86 ? 12.505 -1.107 -3.533 1.00 86.44 86 HIS A CA 1
ATOM 688 C C . HIS A 1 86 ? 11.321 -0.322 -2.947 1.00 86.44 86 HIS A C 1
ATOM 690 O O . HIS A 1 86 ? 11.373 0.066 -1.780 1.00 86.44 86 HIS A O 1
ATOM 696 N N . ASN A 1 87 ? 10.209 -0.239 -3.660 1.00 84.81 87 ASN A N 1
ATOM 697 C CA . ASN A 1 87 ? 9.009 0.497 -3.312 1.00 84.81 87 ASN A CA 1
ATOM 698 C C . ASN A 1 87 ? 8.076 -0.296 -2.367 1.00 84.81 87 ASN A C 1
ATOM 700 O O . ASN A 1 87 ? 6.853 -0.338 -2.488 1.00 84.81 87 ASN A O 1
ATOM 704 N N . GLY A 1 88 ? 8.663 -1.021 -1.414 1.00 86.31 88 GLY A N 1
ATOM 705 C CA . GLY A 1 88 ? 7.922 -1.855 -0.469 1.00 86.31 88 GLY A CA 1
ATOM 706 C C . GLY A 1 88 ? 7.277 -1.062 0.667 1.00 86.31 88 GLY A C 1
ATOM 707 O O . GLY A 1 88 ? 7.769 -0.004 1.063 1.00 86.31 88 GLY A O 1
ATOM 708 N N . ILE A 1 89 ? 6.221 -1.626 1.264 1.00 86.81 89 ILE A N 1
ATOM 709 C CA . ILE A 1 89 ? 5.624 -1.089 2.499 1.00 86.81 89 ILE A CA 1
ATOM 710 C C . ILE A 1 89 ? 6.679 -1.068 3.619 1.00 86.81 89 ILE A C 1
ATOM 712 O O . ILE A 1 89 ? 7.104 -2.114 4.118 1.00 86.81 89 ILE A O 1
ATOM 716 N N . SER A 1 90 ? 7.063 0.127 4.063 1.00 87.75 90 SER A N 1
ATOM 717 C CA . SER A 1 90 ? 8.057 0.353 5.116 1.00 87.75 90 SER A CA 1
ATOM 718 C C . SER A 1 90 ? 7.443 0.291 6.520 1.00 87.75 90 SER A C 1
ATOM 720 O O . SER A 1 90 ? 8.038 -0.239 7.468 1.00 87.75 90 SER A O 1
ATOM 722 N N . LYS A 1 91 ? 6.229 0.827 6.677 1.00 87.00 91 LYS A N 1
ATOM 723 C CA . LYS A 1 91 ? 5.445 0.809 7.921 1.00 87.00 91 LYS A CA 1
ATOM 724 C C . LYS A 1 91 ? 3.970 1.078 7.632 1.00 87.00 91 LYS A C 1
ATOM 726 O O . LYS A 1 91 ? 3.615 1.683 6.629 1.00 87.00 91 LYS A O 1
ATOM 731 N N . ILE A 1 92 ? 3.121 0.676 8.568 1.00 86.75 92 ILE A N 1
ATOM 732 C CA . ILE A 1 92 ? 1.699 1.008 8.595 1.00 86.75 92 ILE A CA 1
ATOM 733 C C . ILE A 1 92 ? 1.414 1.723 9.913 1.00 86.75 92 ILE A C 1
ATOM 735 O O . ILE A 1 92 ? 1.685 1.190 10.994 1.00 86.75 92 ILE A O 1
ATOM 739 N N . VAL A 1 93 ? 0.879 2.935 9.840 1.00 87.81 93 VAL A N 1
ATOM 740 C CA . VAL A 1 93 ? 0.414 3.705 10.992 1.00 87.81 93 VAL A CA 1
ATOM 741 C C . VAL A 1 93 ? -1.094 3.512 11.113 1.00 87.81 93 VAL A C 1
ATOM 743 O O . VAL A 1 93 ? -1.869 3.878 10.236 1.00 87.81 93 VAL A O 1
ATOM 746 N N . VAL A 1 94 ? -1.525 2.896 12.210 1.00 88.31 94 VAL A N 1
ATOM 747 C CA . VAL A 1 94 ? -2.932 2.578 12.468 1.00 88.31 94 VAL A CA 1
ATOM 748 C C . VAL A 1 94 ? -3.483 3.536 13.510 1.00 88.31 94 VAL A C 1
ATOM 750 O O . VAL A 1 94 ? -3.028 3.557 14.656 1.00 88.31 94 VAL A O 1
ATOM 753 N N . MET A 1 95 ? -4.496 4.303 13.124 1.00 89.44 95 MET A N 1
ATOM 754 C CA . MET A 1 95 ? -5.174 5.277 13.972 1.00 89.44 95 MET A CA 1
ATOM 755 C C . MET A 1 95 ? -6.629 4.880 14.155 1.00 89.44 95 MET A C 1
ATOM 757 O O . MET A 1 95 ? -7.345 4.732 13.171 1.00 89.44 95 MET A O 1
ATOM 761 N N . TYR A 1 96 ? -7.106 4.714 15.388 1.00 90.62 96 TYR A N 1
ATOM 762 C CA . TYR A 1 96 ? -8.453 4.175 15.590 1.00 90.62 96 TYR A CA 1
ATOM 763 C C . TYR A 1 96 ? -9.187 4.697 16.825 1.00 90.62 96 TYR A C 1
ATOM 765 O O . TYR A 1 96 ? -8.597 5.051 17.849 1.00 90.62 96 TYR A O 1
ATOM 773 N N . THR A 1 97 ? -10.515 4.709 16.710 1.00 91.00 97 THR A N 1
ATOM 774 C CA . THR A 1 97 ? -11.489 4.839 17.803 1.00 91.00 97 THR A CA 1
ATOM 775 C C . THR A 1 97 ? -12.246 3.514 17.953 1.00 91.00 97 THR A C 1
ATOM 777 O O . THR A 1 97 ? -11.791 2.494 17.454 1.00 91.00 97 THR A O 1
ATOM 780 N N . SER A 1 98 ? -13.391 3.477 18.641 1.00 88.75 98 SER A N 1
ATOM 781 C CA . SER A 1 98 ? -14.240 2.276 18.693 1.00 88.75 98 SER A CA 1
ATOM 782 C C . SER A 1 98 ? -15.060 2.033 17.419 1.00 88.75 98 SER A C 1
ATOM 784 O O . SER A 1 98 ? -15.587 0.938 17.252 1.00 88.75 98 SER A O 1
ATOM 786 N N . THR A 1 99 ? -15.203 3.030 16.541 1.00 89.69 99 THR A N 1
ATOM 787 C CA . THR A 1 99 ? -16.112 2.978 15.375 1.00 89.69 99 THR A CA 1
ATOM 788 C C . THR A 1 99 ? -15.429 3.267 14.043 1.00 89.69 99 THR A C 1
ATOM 790 O O . THR A 1 99 ? -16.073 3.175 13.000 1.00 89.69 99 THR A O 1
ATOM 793 N N . LYS A 1 100 ? -14.150 3.645 14.069 1.00 91.25 100 LYS A N 1
ATOM 794 C CA . LYS A 1 100 ? -13.392 4.063 12.893 1.00 91.25 100 LYS A CA 1
ATOM 795 C C . LYS A 1 100 ? -11.929 3.665 13.040 1.00 91.25 100 LYS A C 1
ATOM 797 O O . LYS A 1 100 ? -11.359 3.850 14.116 1.00 91.25 100 LYS A O 1
ATOM 802 N N . VAL A 1 101 ? -11.327 3.193 11.955 1.00 91.56 101 VAL A N 1
ATOM 803 C CA . VAL A 1 101 ? -9.879 2.998 11.822 1.00 91.56 101 VAL A CA 1
ATOM 804 C C . VAL A 1 101 ? -9.389 3.659 10.537 1.00 91.56 101 VAL A C 1
ATOM 806 O O . VAL A 1 101 ? -10.062 3.605 9.512 1.00 91.56 101 VAL A O 1
ATOM 809 N N . THR A 1 102 ? -8.229 4.294 10.594 1.00 90.69 102 THR A N 1
ATOM 810 C CA . THR A 1 102 ? -7.491 4.806 9.444 1.00 90.69 102 THR A CA 1
ATOM 811 C C . THR A 1 102 ? -6.135 4.117 9.425 1.00 90.69 102 THR A C 1
ATOM 813 O O . THR A 1 102 ? -5.439 4.076 10.442 1.00 90.69 102 THR A O 1
ATOM 816 N N . TYR A 1 103 ? -5.796 3.554 8.275 1.00 88.62 103 TYR A N 1
ATOM 817 C CA . TYR A 1 103 ? -4.507 2.952 7.984 1.00 88.62 103 TYR A CA 1
ATOM 818 C C . TYR A 1 103 ? -3.749 3.912 7.081 1.00 88.62 103 TYR A C 1
ATOM 820 O O . TYR A 1 103 ? -4.182 4.137 5.957 1.00 88.62 103 TYR A O 1
ATOM 828 N N . GLU A 1 104 ? -2.659 4.476 7.584 1.00 87.94 104 GLU A N 1
ATOM 829 C CA . GLU A 1 104 ? -1.637 5.155 6.788 1.00 87.94 104 GLU A CA 1
ATOM 830 C C . GLU A 1 104 ? -0.580 4.116 6.406 1.00 87.94 104 GLU A C 1
ATOM 832 O O . GLU A 1 104 ? -0.003 3.459 7.275 1.00 87.94 104 GLU A O 1
ATOM 837 N N . ILE A 1 105 ? -0.357 3.922 5.115 1.00 86.44 105 ILE A N 1
ATOM 838 C CA . ILE A 1 105 ? 0.574 2.946 4.559 1.00 86.44 105 ILE A CA 1
ATOM 839 C C . ILE A 1 105 ? 1.734 3.746 3.997 1.00 86.44 105 ILE A C 1
ATOM 841 O O . ILE A 1 105 ? 1.533 4.625 3.170 1.00 86.44 105 ILE A O 1
ATOM 845 N N . HIS A 1 106 ? 2.932 3.471 4.489 1.00 88.06 106 HIS A N 1
ATOM 846 C CA . HIS A 1 106 ? 4.127 4.160 4.042 1.00 88.06 106 HIS A CA 1
ATOM 847 C C . HIS A 1 106 ? 4.944 3.244 3.152 1.00 88.06 106 HIS A C 1
ATOM 849 O O . HIS A 1 106 ? 5.190 2.090 3.516 1.00 88.06 106 HIS A O 1
ATOM 855 N N . PHE A 1 107 ? 5.426 3.793 2.053 1.00 88.00 107 PHE A N 1
ATOM 856 C CA . PHE A 1 107 ? 6.293 3.138 1.089 1.00 88.00 107 PHE A CA 1
ATOM 857 C C . PHE A 1 107 ? 7.644 3.833 1.056 1.00 88.00 107 PHE A C 1
ATOM 859 O O . PHE A 1 107 ? 7.769 4.983 1.471 1.00 88.00 107 PHE A O 1
ATOM 866 N N . TYR A 1 108 ? 8.675 3.121 0.623 1.00 87.69 108 TYR A N 1
ATOM 867 C CA . TYR A 1 108 ? 10.014 3.698 0.516 1.00 87.69 108 TYR A CA 1
ATOM 868 C C . TYR A 1 108 ? 10.187 4.657 -0.668 1.00 87.69 108 TYR A C 1
ATOM 870 O O . TYR A 1 108 ? 11.161 5.406 -0.659 1.00 87.69 108 TYR A O 1
ATOM 878 N N . ASP A 1 109 ? 9.274 4.633 -1.640 1.00 85.50 109 ASP A N 1
ATOM 879 C CA . ASP A 1 109 ? 9.366 5.428 -2.864 1.00 85.50 109 ASP A CA 1
ATOM 880 C C . ASP A 1 109 ? 7.981 5.748 -3.460 1.00 85.50 109 ASP A C 1
ATOM 882 O O . ASP A 1 109 ? 6.984 5.279 -2.925 1.00 85.50 109 ASP A O 1
ATOM 886 N N . GLU A 1 110 ? 7.905 6.527 -4.541 1.00 77.81 110 GLU A N 1
ATOM 887 C CA . GLU A 1 110 ? 6.784 6.602 -5.493 1.00 77.81 110 GLU A CA 1
ATOM 888 C C . GLU A 1 110 ? 7.358 6.643 -6.913 1.00 77.81 110 GLU A C 1
ATOM 890 O O . GLU A 1 110 ? 7.536 7.720 -7.490 1.00 77.81 110 GLU A O 1
ATOM 895 N N . ASP A 1 111 ? 7.613 5.466 -7.481 1.00 72.88 111 ASP A N 1
ATOM 896 C CA . ASP A 1 111 ? 8.278 5.377 -8.778 1.00 72.88 111 ASP A CA 1
ATOM 897 C C . ASP A 1 111 ? 7.436 6.052 -9.863 1.00 72.88 111 ASP A C 1
ATOM 899 O O . ASP A 1 111 ? 6.296 5.662 -10.152 1.00 72.88 111 ASP A O 1
ATOM 903 N N . HIS A 1 112 ? 8.029 7.035 -10.528 1.00 72.94 112 HIS A N 1
ATOM 904 C CA . HIS A 1 112 ? 7.538 7.584 -11.770 1.00 72.94 112 HIS A CA 1
ATOM 905 C C . HIS A 1 112 ? 7.846 6.589 -12.912 1.00 72.94 112 HIS A C 1
ATOM 907 O O . HIS A 1 112 ? 9.004 6.310 -13.220 1.00 72.94 112 HIS A O 1
ATOM 913 N N . PRO A 1 113 ? 6.844 6.136 -13.681 1.00 63.78 113 PRO A N 1
ATOM 914 C CA . PRO A 1 113 ? 6.985 5.188 -14.787 1.00 63.78 113 PRO A CA 1
ATOM 915 C C . PRO A 1 113 ? 7.928 5.577 -15.934 1.00 63.78 113 PRO A C 1
ATOM 917 O O . PRO A 1 113 ? 8.152 4.790 -16.859 1.00 63.78 113 PRO A O 1
ATOM 920 N N . ASP A 1 114 ? 8.423 6.812 -15.927 1.00 68.50 114 ASP A N 1
ATOM 921 C CA . ASP A 1 114 ? 9.549 7.255 -16.747 1.00 68.50 114 ASP A CA 1
ATOM 922 C C . ASP A 1 114 ? 10.775 7.447 -15.839 1.00 68.50 114 ASP A C 1
ATOM 924 O O . ASP A 1 114 ? 10.852 8.479 -15.161 1.00 68.50 114 ASP A O 1
ATOM 928 N N . PRO A 1 115 ? 11.760 6.526 -15.880 1.00 69.56 115 PRO A N 1
ATOM 929 C CA . PRO A 1 115 ? 12.962 6.600 -15.047 1.00 69.56 115 PRO A CA 1
ATOM 930 C C . PRO A 1 115 ? 13.808 7.857 -15.267 1.00 69.56 115 PRO A C 1
ATOM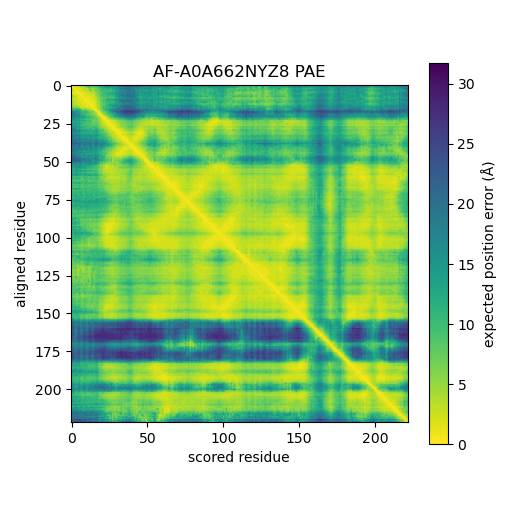 932 O O . PRO A 1 115 ? 14.635 8.210 -14.431 1.00 69.56 115 PRO A O 1
ATOM 935 N N . ALA A 1 116 ? 13.670 8.533 -16.415 1.00 70.31 116 ALA A N 1
ATOM 936 C CA . ALA A 1 116 ? 14.395 9.779 -16.660 1.00 70.31 116 ALA A CA 1
ATOM 937 C C . ALA A 1 116 ? 13.806 10.958 -15.865 1.00 70.31 116 ALA A C 1
ATOM 939 O O . ALA A 1 116 ? 14.487 11.964 -15.659 1.00 70.31 116 ALA A O 1
ATOM 940 N N . ILE A 1 117 ? 12.540 10.847 -15.458 1.00 75.81 117 ILE A N 1
ATOM 941 C CA . ILE A 1 117 ? 11.803 11.858 -14.696 1.00 75.81 117 ILE A CA 1
ATOM 942 C C . ILE A 1 117 ? 11.836 11.532 -13.203 1.00 75.81 117 ILE A C 1
ATOM 944 O O . ILE A 1 117 ? 11.967 12.455 -12.400 1.00 75.81 117 ILE A O 1
ATOM 948 N N . ASP A 1 118 ? 11.780 10.249 -12.875 1.00 77.88 118 ASP A N 1
ATOM 949 C CA . ASP A 1 118 ? 11.738 9.656 -11.540 1.00 77.88 118 ASP A CA 1
ATOM 950 C C . ASP A 1 118 ? 12.694 10.299 -10.529 1.00 77.88 118 ASP A C 1
ATOM 952 O O . ASP A 1 118 ? 12.273 11.086 -9.685 1.00 77.88 118 ASP A O 1
ATOM 956 N N . ALA A 1 119 ? 14.003 10.208 -10.769 1.00 82.94 119 ALA A N 1
ATOM 957 C CA . ALA A 1 119 ? 15.000 10.812 -9.882 1.00 82.94 119 ALA A CA 1
ATOM 958 C C . ALA A 1 119 ? 14.814 12.332 -9.655 1.00 82.94 119 ALA A C 1
ATOM 960 O O . ALA A 1 119 ? 15.182 12.876 -8.611 1.00 82.94 119 ALA A O 1
ATOM 961 N N . SER A 1 120 ? 14.277 13.063 -10.643 1.00 85.31 120 SER A N 1
ATOM 962 C CA . SER A 1 120 ? 13.991 14.499 -10.493 1.00 85.31 120 SER A CA 1
ATOM 963 C C . SER A 1 120 ? 12.696 14.768 -9.716 1.00 85.31 120 SER A C 1
ATOM 965 O O . SER A 1 120 ? 12.570 15.812 -9.060 1.00 85.31 120 SER A O 1
ATOM 967 N N . TYR A 1 121 ? 11.743 13.840 -9.799 1.00 82.44 121 TYR A N 1
ATOM 968 C CA . TYR A 1 121 ? 10.484 13.848 -9.072 1.00 82.44 121 TYR A CA 1
ATOM 969 C C . TYR A 1 121 ? 10.732 13.592 -7.583 1.00 82.44 121 TYR A C 1
ATOM 971 O O . TYR A 1 121 ? 10.384 14.463 -6.778 1.00 82.44 121 TYR A O 1
ATOM 979 N N . ASP A 1 122 ? 11.463 12.532 -7.232 1.00 87.38 122 ASP A N 1
ATOM 980 C CA . ASP A 1 122 ? 11.798 12.184 -5.842 1.00 87.38 122 ASP A CA 1
ATOM 981 C C . ASP A 1 122 ? 12.552 13.297 -5.145 1.00 87.38 122 ASP A C 1
ATOM 983 O O . ASP A 1 122 ? 12.178 13.744 -4.057 1.00 87.38 122 ASP A O 1
ATOM 987 N N . TRP A 1 123 ? 13.572 13.833 -5.819 1.00 88.12 123 TRP A N 1
ATOM 988 C CA . TRP A 1 123 ? 14.359 14.934 -5.285 1.00 88.12 123 TRP A CA 1
ATOM 989 C C . TRP A 1 123 ? 13.472 16.144 -4.957 1.00 88.12 123 TRP A C 1
ATOM 991 O O . TRP A 1 123 ? 13.605 16.780 -3.908 1.00 88.12 123 TRP A O 1
ATOM 1001 N N . THR A 1 124 ? 12.521 16.464 -5.838 1.00 86.81 124 THR A N 1
ATOM 1002 C CA . THR A 1 124 ? 11.597 17.581 -5.615 1.00 86.81 124 THR A CA 1
ATOM 1003 C C . THR A 1 124 ? 10.644 17.291 -4.454 1.00 86.81 124 THR A C 1
ATOM 1005 O O . THR A 1 124 ? 10.436 18.164 -3.603 1.00 86.81 124 THR A O 1
ATOM 1008 N N . ARG A 1 125 ? 10.081 16.080 -4.382 1.00 87.44 125 ARG A N 1
ATOM 1009 C CA . ARG A 1 125 ? 9.182 15.673 -3.296 1.00 87.44 125 ARG A CA 1
ATOM 1010 C C . ARG A 1 125 ? 9.889 15.723 -1.950 1.00 87.44 125 ARG A C 1
ATOM 1012 O O . ARG A 1 125 ? 9.412 16.414 -1.054 1.00 87.44 125 ARG A O 1
ATOM 1019 N N . CYS A 1 126 ? 11.057 15.111 -1.820 1.00 88.19 126 CYS A N 1
ATOM 1020 C CA . CYS A 1 126 ? 11.716 14.957 -0.525 1.00 88.19 126 CYS A CA 1
ATOM 1021 C C . CYS A 1 126 ? 12.441 16.211 -0.037 1.00 88.19 126 CYS A C 1
ATOM 1023 O O . CYS A 1 126 ? 12.528 16.441 1.170 1.00 88.19 126 CYS A O 1
ATOM 1025 N N . HIS A 1 127 ? 12.929 17.066 -0.939 1.00 86.62 127 HIS A N 1
ATOM 1026 C CA . HIS A 1 127 ? 13.733 18.224 -0.533 1.00 86.62 127 HIS A CA 1
ATOM 1027 C C . HIS A 1 127 ? 13.018 19.568 -0.654 1.00 86.62 127 HIS A C 1
ATOM 1029 O O . HIS A 1 127 ? 13.438 20.530 -0.007 1.00 86.62 127 HIS A O 1
ATOM 1035 N N . ILE A 1 128 ? 11.948 19.661 -1.449 1.00 85.12 128 ILE A N 1
ATOM 1036 C CA . ILE A 1 128 ? 11.198 20.912 -1.625 1.00 85.12 128 ILE A CA 1
ATOM 1037 C C . ILE A 1 128 ? 9.812 20.820 -0.992 1.00 85.12 128 ILE A C 1
ATOM 1039 O O . ILE A 1 128 ? 9.432 21.721 -0.243 1.00 85.12 128 ILE A O 1
ATOM 1043 N N . LEU A 1 129 ? 9.047 19.768 -1.290 1.00 80.69 129 LEU A N 1
ATOM 1044 C CA . LEU A 1 129 ? 7.638 19.695 -0.888 1.00 80.69 129 LEU A CA 1
ATOM 1045 C C . LEU A 1 129 ? 7.443 19.098 0.507 1.00 80.69 129 LEU A C 1
ATOM 1047 O O . LEU A 1 129 ? 6.697 19.650 1.320 1.00 80.69 129 LEU A O 1
ATOM 1051 N N . TYR A 1 130 ? 8.138 17.999 0.794 1.00 81.81 130 TYR A N 1
ATOM 1052 C CA . TYR A 1 130 ? 7.997 17.198 2.009 1.00 81.81 130 TYR A CA 1
ATOM 1053 C C . TYR A 1 130 ? 9.344 16.988 2.704 1.00 81.81 130 TYR A C 1
ATOM 1055 O O . TYR A 1 130 ? 9.796 15.852 2.867 1.00 81.81 130 TYR A O 1
ATOM 1063 N N . PRO A 1 131 ? 9.989 18.071 3.168 1.00 78.81 131 PRO A N 1
ATOM 1064 C CA . PRO A 1 131 ? 11.240 17.944 3.896 1.00 78.81 131 PRO A CA 1
ATOM 1065 C C . PRO A 1 131 ? 11.073 17.012 5.105 1.00 78.81 131 PRO A C 1
ATOM 1067 O O . PRO A 1 131 ? 10.191 17.219 5.945 1.00 78.81 131 PRO A O 1
ATOM 1070 N N . GLY A 1 132 ? 11.943 16.003 5.188 1.00 81.62 132 GLY A N 1
ATOM 1071 C CA . GLY A 1 132 ? 11.986 15.025 6.279 1.00 81.62 132 GLY A CA 1
ATOM 1072 C C . GLY A 1 132 ? 11.280 13.693 6.011 1.00 81.62 132 GLY A C 1
ATOM 1073 O O . GLY A 1 132 ? 11.199 12.888 6.939 1.00 81.62 132 GLY A O 1
ATOM 1074 N N . ARG A 1 133 ? 10.775 13.463 4.791 1.00 86.06 133 ARG A N 1
ATOM 1075 C CA . ARG A 1 133 ? 10.444 12.113 4.309 1.00 86.06 133 ARG A CA 1
ATOM 1076 C C . ARG A 1 133 ? 11.716 11.261 4.171 1.00 86.06 133 ARG A C 1
ATOM 1078 O O . ARG A 1 133 ? 12.812 11.812 4.077 1.00 86.06 133 ARG A O 1
ATOM 1085 N N . ASP A 1 134 ? 11.561 9.940 4.247 1.00 87.12 134 ASP A N 1
ATOM 1086 C CA . ASP A 1 134 ? 12.658 8.989 4.006 1.00 87.12 134 ASP A CA 1
ATOM 1087 C C . ASP A 1 134 ? 13.084 9.082 2.533 1.00 87.12 134 ASP A C 1
ATOM 1089 O O . ASP A 1 134 ? 12.222 9.047 1.662 1.00 87.12 134 ASP A O 1
ATOM 1093 N N . ASP A 1 135 ? 14.381 9.260 2.274 1.00 89.75 135 ASP A N 1
ATOM 1094 C CA . ASP A 1 135 ? 14.973 9.380 0.937 1.00 89.75 135 ASP A CA 1
ATOM 1095 C C . ASP A 1 135 ? 15.934 8.215 0.603 1.00 89.75 135 ASP A C 1
ATOM 1097 O O . ASP A 1 135 ? 16.819 8.344 -0.244 1.00 89.75 135 ASP A O 1
ATOM 1101 N N . THR A 1 136 ? 15.808 7.079 1.311 1.00 88.44 136 THR A N 1
ATOM 1102 C CA . THR A 1 136 ? 16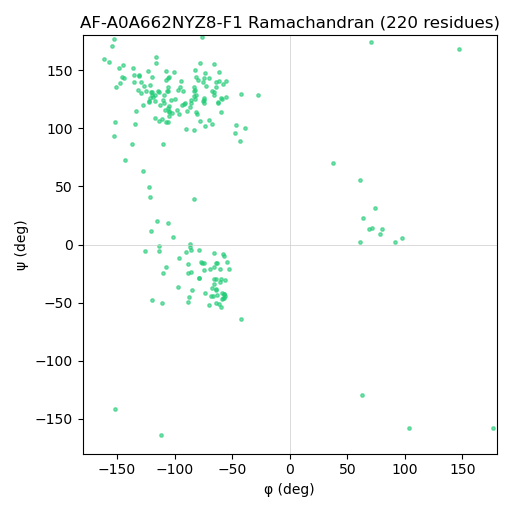.754 5.948 1.221 1.00 88.44 136 THR A CA 1
ATOM 1103 C C . THR A 1 136 ? 16.785 5.275 -0.157 1.00 88.44 136 THR A C 1
ATOM 1105 O O . THR A 1 136 ? 17.865 4.851 -0.578 1.00 88.44 136 THR A O 1
ATOM 1108 N N . TYR A 1 137 ? 15.634 5.127 -0.822 1.00 84.56 137 TYR A N 1
ATOM 1109 C CA . TYR A 1 137 ? 15.513 4.432 -2.116 1.00 84.56 137 TYR A CA 1
ATOM 1110 C C . TYR A 1 137 ? 14.975 5.362 -3.207 1.00 84.56 137 TYR A C 1
ATOM 1112 O O . TYR A 1 137 ? 15.651 5.533 -4.214 1.00 84.56 137 TYR A O 1
ATOM 1120 N N . GLY A 1 138 ? 13.907 6.082 -2.894 1.00 86.31 138 GLY A N 1
ATOM 1121 C CA . GLY A 1 138 ? 13.521 7.344 -3.513 1.00 86.31 138 GLY A CA 1
ATOM 1122 C C . GLY A 1 138 ? 12.744 8.125 -2.468 1.00 86.31 138 GLY A C 1
ATOM 1123 O O . GLY A 1 138 ? 13.141 8.086 -1.302 1.00 86.31 138 GLY A O 1
ATOM 1124 N N . CYS A 1 139 ? 11.684 8.849 -2.822 1.00 87.62 139 CYS A N 1
ATOM 1125 C CA . CYS A 1 139 ? 10.995 9.669 -1.825 1.00 87.62 139 CYS A CA 1
ATOM 1126 C C . CYS A 1 139 ? 9.810 8.953 -1.172 1.00 87.62 139 CYS A C 1
ATOM 1128 O O . CYS A 1 139 ? 8.840 8.656 -1.864 1.00 87.62 139 CYS A O 1
ATOM 1130 N N . GLU A 1 140 ? 9.848 8.776 0.165 1.00 88.06 140 GLU A N 1
ATOM 1131 C CA . GLU A 1 140 ? 8.795 8.096 0.944 1.00 88.06 140 GLU A CA 1
ATOM 1132 C C . GLU A 1 140 ? 7.425 8.532 0.464 1.00 88.06 140 GLU A C 1
ATOM 1134 O O . GLU A 1 140 ? 7.123 9.730 0.410 1.00 88.06 140 GLU A O 1
ATOM 1139 N N . ASP A 1 141 ? 6.575 7.556 0.196 1.00 84.25 141 ASP A N 1
ATOM 1140 C CA . ASP A 1 141 ? 5.186 7.816 -0.087 1.00 84.25 141 ASP A CA 1
ATOM 1141 C C . ASP A 1 141 ? 4.270 7.393 1.055 1.00 84.25 141 ASP A C 1
ATOM 1143 O O . ASP A 1 141 ? 4.599 6.507 1.846 1.00 84.25 141 ASP A O 1
ATOM 1147 N N . ILE A 1 142 ? 3.155 8.107 1.202 1.00 82.81 142 ILE A N 1
ATOM 1148 C CA . ILE A 1 142 ? 2.207 7.909 2.289 1.00 82.81 142 ILE A CA 1
ATOM 1149 C C . ILE A 1 142 ? 0.812 7.887 1.701 1.00 82.81 142 ILE A C 1
ATOM 1151 O O . ILE A 1 142 ? 0.286 8.917 1.281 1.00 82.81 142 ILE A O 1
ATOM 1155 N N . GLU A 1 143 ? 0.179 6.733 1.815 1.00 80.88 143 GLU A N 1
ATOM 1156 C CA . GLU A 1 143 ? -1.179 6.501 1.366 1.00 80.88 143 GLU A CA 1
ATOM 1157 C C . GLU A 1 143 ? -2.115 6.181 2.519 1.00 80.88 143 GLU A C 1
ATOM 1159 O O . GLU A 1 143 ? -1.677 5.824 3.613 1.00 80.88 143 GLU A O 1
ATOM 1164 N N . SER A 1 144 ? -3.429 6.315 2.313 1.00 83.44 144 SER A N 1
ATOM 1165 C CA . SER A 1 144 ? -4.368 5.984 3.387 1.00 83.44 144 SER A CA 1
ATOM 1166 C C . SER A 1 144 ? -5.701 5.385 2.957 1.00 83.44 144 SER A C 1
ATOM 1168 O O . SER A 1 144 ? -6.331 5.797 1.984 1.00 83.44 144 SER A O 1
ATOM 1170 N N . ILE A 1 145 ? -6.182 4.454 3.783 1.00 86.75 145 ILE A N 1
ATOM 1171 C CA . ILE A 1 145 ? -7.553 3.943 3.738 1.00 86.75 145 ILE A CA 1
ATOM 1172 C C . ILE A 1 145 ? -8.231 4.146 5.090 1.00 86.75 145 ILE A C 1
ATOM 1174 O O . ILE A 1 145 ? -7.603 4.113 6.149 1.00 86.75 145 ILE A O 1
ATOM 1178 N N . THR A 1 146 ? -9.543 4.338 5.077 1.00 90.19 146 THR A N 1
ATOM 1179 C CA . THR A 1 146 ? -10.347 4.489 6.293 1.00 90.19 146 THR A CA 1
ATOM 1180 C C . THR A 1 146 ? -11.474 3.474 6.309 1.00 90.19 146 THR A C 1
ATOM 1182 O O . THR A 1 146 ? -12.221 3.388 5.348 1.00 90.19 146 THR A O 1
ATOM 1185 N N . VAL A 1 147 ? -11.666 2.760 7.416 1.00 92.12 147 VAL A N 1
ATOM 1186 C CA . VAL A 1 147 ? -12.822 1.882 7.616 1.00 92.12 147 VAL A CA 1
ATOM 1187 C C . VAL A 1 147 ? -13.744 2.463 8.679 1.00 92.12 147 VAL A C 1
ATOM 1189 O O . VAL A 1 147 ? -13.327 2.738 9.806 1.00 92.12 147 VAL A O 1
ATOM 1192 N N . GLU A 1 148 ? -15.010 2.657 8.320 1.00 92.50 148 GLU A N 1
ATOM 1193 C CA . GLU A 1 148 ? -16.051 3.180 9.204 1.00 92.50 148 GLU A CA 1
ATOM 1194 C C . GLU A 1 148 ? -17.415 2.628 8.782 1.00 92.50 148 GLU A C 1
ATOM 1196 O O . GLU A 1 148 ? -17.736 2.583 7.597 1.00 92.50 148 GLU A O 1
ATOM 1201 N N . GLY A 1 149 ? -18.226 2.188 9.749 1.00 92.25 149 GLY A N 1
ATOM 1202 C CA . GLY A 1 149 ? -19.587 1.715 9.467 1.00 92.25 149 GLY A CA 1
ATOM 1203 C C . GLY A 1 149 ? -19.659 0.463 8.582 1.00 92.25 149 GLY A C 1
ATOM 1204 O O . GLY A 1 149 ? -20.684 0.230 7.952 1.00 92.25 149 GLY A O 1
ATOM 1205 N N . GLY A 1 150 ? -18.590 -0.340 8.531 1.00 92.31 150 GLY A N 1
ATOM 1206 C CA . GLY A 1 150 ? -18.513 -1.514 7.655 1.00 92.31 150 GLY A CA 1
ATOM 1207 C C . GLY A 1 150 ? -18.156 -1.195 6.200 1.00 92.31 150 GLY A C 1
ATOM 1208 O O . GLY A 1 150 ? -18.274 -2.075 5.351 1.00 92.31 150 GLY A O 1
ATOM 1209 N N . THR A 1 151 ? -17.687 0.020 5.915 1.00 92.06 151 THR A N 1
ATOM 1210 C CA . THR A 1 151 ? -17.227 0.439 4.588 1.00 92.06 151 THR A CA 1
ATOM 1211 C C . THR A 1 151 ? -15.764 0.850 4.650 1.00 92.06 151 THR A C 1
ATOM 1213 O O . THR A 1 151 ? -15.375 1.637 5.513 1.00 92.06 151 THR A O 1
ATOM 1216 N N . ILE A 1 152 ? -14.966 0.328 3.724 1.00 90.50 152 ILE A N 1
ATOM 1217 C CA . ILE A 1 152 ? -13.605 0.774 3.433 1.00 90.50 152 ILE A CA 1
ATOM 1218 C C . ILE A 1 152 ? -13.709 1.930 2.447 1.00 90.50 152 ILE A C 1
ATOM 1220 O O . ILE A 1 152 ? -14.316 1.788 1.388 1.00 90.50 152 ILE A O 1
ATOM 1224 N N . LYS A 1 153 ? -13.121 3.060 2.811 1.00 86.94 153 LYS A N 1
ATOM 1225 C CA . LYS A 1 153 ? -13.001 4.275 2.018 1.00 86.94 153 LYS A CA 1
ATOM 1226 C C . LYS A 1 153 ? -11.552 4.405 1.587 1.00 86.94 153 LYS A C 1
ATOM 1228 O O . LYS A 1 153 ? -10.672 4.575 2.434 1.00 86.94 153 LYS A O 1
ATOM 1233 N N . PHE A 1 154 ? -11.330 4.326 0.289 1.00 79.19 154 PHE A N 1
ATOM 1234 C CA . PHE A 1 154 ? -10.059 4.650 -0.335 1.00 79.19 154 PHE A CA 1
ATOM 1235 C C . PHE A 1 154 ? -10.022 6.165 -0.539 1.00 79.19 154 PHE A C 1
ATOM 1237 O O . PHE A 1 154 ? -10.993 6.751 -1.035 1.00 79.19 154 PHE A O 1
ATOM 1244 N N . ALA A 1 155 ? -8.953 6.816 -0.074 1.00 68.06 155 ALA A N 1
ATOM 1245 C CA . ALA A 1 155 ? -8.737 8.220 -0.393 1.00 68.06 155 ALA A CA 1
ATOM 1246 C C . ALA A 1 155 ? -8.601 8.368 -1.917 1.00 68.06 155 ALA A C 1
ATOM 1248 O O . ALA A 1 155 ? -8.167 7.441 -2.594 1.00 68.06 155 ALA A O 1
ATOM 1249 N N . GLY A 1 156 ? -9.027 9.508 -2.463 1.00 54.56 156 GLY A N 1
ATOM 1250 C CA . GLY A 1 156 ? -8.840 9.772 -3.885 1.00 54.56 156 GLY A CA 1
ATOM 1251 C C . GLY A 1 156 ? -7.353 9.940 -4.171 1.00 54.56 156 GLY A C 1
ATOM 1252 O O . GLY A 1 156 ? -6.799 10.991 -3.852 1.00 54.56 156 GLY A O 1
ATOM 1253 N N . THR A 1 157 ? -6.730 8.921 -4.747 1.00 47.28 157 THR A N 1
ATOM 1254 C CA . THR A 1 157 ? -5.372 8.994 -5.282 1.00 47.28 157 THR A CA 1
ATOM 1255 C C . THR A 1 157 ? -5.445 9.575 -6.693 1.00 47.28 157 THR A C 1
ATOM 1257 O O . THR A 1 157 ? -6.383 9.309 -7.456 1.00 47.28 157 THR A O 1
ATOM 1260 N N . TRP A 1 158 ? -4.543 10.511 -6.998 1.00 39.62 158 TRP A N 1
ATOM 1261 C CA . TRP A 1 158 ? -4.600 11.270 -8.244 1.00 39.62 158 TRP A CA 1
ATOM 1262 C C . TRP A 1 158 ? -4.007 10.453 -9.388 1.00 39.62 158 TRP A C 1
ATOM 1264 O O . TRP A 1 158 ? -2.798 10.279 -9.422 1.00 39.62 158 TRP A O 1
ATOM 1274 N N . SER A 1 159 ? -4.842 10.036 -10.343 1.00 39.28 159 SER A N 1
ATOM 1275 C CA . SER A 1 159 ? -4.415 9.476 -11.630 1.00 39.28 159 SER A CA 1
ATOM 1276 C C . SER A 1 159 ? -4.614 10.488 -12.757 1.00 39.28 159 SER A C 1
ATOM 1278 O O . SER A 1 159 ? -5.752 10.861 -13.070 1.00 39.28 159 SER A O 1
ATOM 1280 N N . ASN A 1 160 ? -3.548 10.969 -13.398 1.00 37.34 160 ASN A N 1
ATOM 1281 C CA . ASN A 1 160 ? -3.736 11.912 -14.501 1.00 37.34 160 ASN A CA 1
ATOM 1282 C C . ASN A 1 160 ? -4.241 11.199 -15.761 1.00 37.34 160 ASN A C 1
ATOM 1284 O O . ASN A 1 160 ? -3.602 10.308 -16.310 1.00 37.34 160 ASN A O 1
ATOM 1288 N N . ILE A 1 161 ? -5.357 11.700 -16.284 1.00 39.75 161 ILE A N 1
ATOM 1289 C CA . ILE A 1 161 ? -5.796 11.462 -17.657 1.00 39.75 161 ILE A CA 1
ATOM 1290 C C . ILE A 1 161 ? -4.741 12.026 -18.610 1.00 39.75 161 ILE A C 1
ATOM 1292 O O . ILE A 1 161 ? -4.214 13.120 -18.397 1.00 39.75 161 ILE A O 1
ATOM 1296 N N . CYS A 1 162 ? -4.496 11.298 -19.701 1.00 43.97 162 CYS A N 1
ATOM 1297 C CA . CYS A 1 162 ? -3.690 11.714 -20.841 1.00 43.97 162 CYS A CA 1
ATOM 1298 C C . CYS A 1 162 ? -3.910 13.199 -21.198 1.00 43.97 162 CYS A C 1
ATOM 1300 O O . CYS A 1 162 ? -4.872 13.562 -21.878 1.00 43.97 162 CYS A O 1
ATOM 1302 N N . ALA A 1 163 ? -2.995 14.074 -20.785 1.00 38.53 163 ALA A N 1
ATOM 1303 C CA . ALA A 1 163 ? -2.952 15.449 -21.257 1.00 38.53 163 ALA A CA 1
ATOM 1304 C C . ALA A 1 163 ? -2.030 15.504 -22.483 1.00 38.53 163 ALA A C 1
ATOM 1306 O O . ALA A 1 163 ? -0.850 15.177 -22.396 1.00 38.53 163 ALA A O 1
ATOM 1307 N N . ASN A 1 164 ? -2.571 15.943 -23.622 1.00 39.19 164 ASN A N 1
ATOM 1308 C CA . ASN A 1 164 ? -1.883 16.076 -24.918 1.00 39.19 164 ASN A CA 1
ATOM 1309 C C . ASN A 1 164 ? -1.586 14.769 -25.681 1.00 39.19 164 ASN A C 1
ATOM 1311 O O . ASN A 1 164 ? -0.624 14.713 -26.444 1.00 39.19 164 ASN A O 1
ATOM 1315 N N . GLY A 1 165 ? -2.432 13.742 -25.548 1.00 34.75 165 GLY A N 1
ATOM 1316 C CA . GLY A 1 165 ? -2.473 12.632 -26.514 1.00 34.75 165 GLY A CA 1
ATOM 1317 C C . GLY A 1 165 ? -1.282 11.668 -26.487 1.00 34.75 165 GLY A C 1
ATOM 1318 O O . GLY A 1 165 ? -1.132 10.875 -27.410 1.00 34.75 165 GLY A O 1
ATOM 1319 N N . VAL A 1 166 ? -0.458 11.711 -25.439 1.00 40.06 166 VAL A N 1
ATOM 1320 C CA . VAL A 1 166 ? 0.563 10.693 -25.173 1.00 40.06 166 VAL A CA 1
ATOM 1321 C C . VAL A 1 166 ? 0.109 9.912 -23.949 1.00 40.06 166 VAL A C 1
ATOM 1323 O O . VAL A 1 166 ? 0.428 10.264 -22.819 1.00 40.06 166 VAL A O 1
ATOM 1326 N N . CYS A 1 167 ? -0.700 8.884 -24.182 1.00 44.69 167 CYS A N 1
ATOM 1327 C CA . CYS A 1 167 ? -0.871 7.825 -23.202 1.00 44.69 167 CYS A CA 1
ATOM 1328 C C . CYS A 1 167 ? 0.332 6.896 -23.388 1.00 44.69 167 CYS A C 1
ATOM 1330 O O . CYS A 1 167 ? 0.480 6.294 -24.454 1.00 44.69 167 CYS A O 1
ATOM 1332 N N . VAL A 1 168 ? 1.220 6.802 -22.402 1.00 48.69 168 VAL A N 1
ATOM 1333 C CA . VAL A 1 168 ? 2.064 5.611 -22.325 1.00 48.69 168 VAL 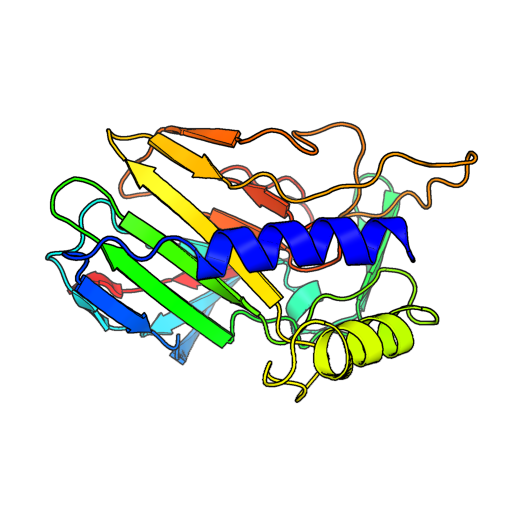A CA 1
ATOM 1334 C C . VAL A 1 168 ? 1.180 4.606 -21.610 1.00 48.69 168 VAL A C 1
ATOM 1336 O O . VAL A 1 168 ? 0.972 4.719 -20.413 1.00 48.69 168 VAL A O 1
ATOM 1339 N N . GLU A 1 169 ? 0.539 3.734 -22.378 1.00 51.50 169 GLU A N 1
ATOM 1340 C CA . GLU A 1 169 ? -0.195 2.565 -21.894 1.00 51.50 169 GLU A CA 1
ATOM 1341 C C . GLU A 1 169 ? 0.672 1.805 -20.880 1.00 51.50 169 GLU A C 1
ATOM 1343 O O . GLU A 1 169 ? 1.584 1.061 -21.265 1.00 51.50 169 GLU A O 1
ATOM 1348 N N . GLN A 1 170 ? 0.456 2.083 -19.593 1.00 56.66 170 GLN A N 1
ATOM 1349 C CA . GLN A 1 170 ? 1.259 1.566 -18.500 1.00 56.66 170 GLN A CA 1
ATOM 1350 C C . GLN A 1 170 ? 0.395 0.773 -17.532 1.00 56.66 170 GLN A C 1
ATOM 1352 O O . GLN A 1 170 ? -0.712 1.191 -17.196 1.00 56.66 170 GLN A O 1
ATOM 1357 N N . THR A 1 171 ? 0.926 -0.366 -17.088 1.00 61.19 171 THR A N 1
ATOM 1358 C CA . THR A 1 171 ? 0.240 -1.369 -16.254 1.00 61.19 171 THR A CA 1
ATOM 1359 C C . THR A 1 171 ? -0.395 -0.795 -14.980 1.00 61.19 171 THR A C 1
ATOM 1361 O O . THR A 1 171 ? -1.337 -1.371 -14.447 1.00 61.19 171 THR A O 1
ATOM 1364 N N . TYR A 1 172 ? 0.058 0.373 -14.519 1.00 58.47 172 TYR A N 1
ATOM 1365 C CA . TYR A 1 172 ? -0.405 1.012 -13.285 1.00 58.47 172 TYR A CA 1
ATOM 1366 C C . TYR A 1 172 ? -1.162 2.338 -13.503 1.00 58.47 172 TYR A C 1
ATOM 1368 O O . TYR A 1 172 ? -1.684 2.890 -12.546 1.00 58.47 172 TYR A O 1
ATOM 1376 N N . ALA A 1 173 ? -1.317 2.798 -14.756 1.00 50.41 173 ALA A N 1
ATOM 1377 C CA . ALA A 1 173 ? -1.924 4.091 -15.120 1.00 50.41 173 ALA A CA 1
ATOM 1378 C C . ALA A 1 173 ? -3.151 3.938 -16.057 1.00 50.41 173 ALA A C 1
ATOM 1380 O O . ALA A 1 173 ? -3.311 4.651 -17.054 1.00 50.41 173 ALA A O 1
ATOM 1381 N N . MET A 1 174 ? -4.016 2.946 -15.804 1.00 48.09 174 MET A N 1
ATOM 1382 C CA . MET A 1 174 ? -5.097 2.564 -16.729 1.00 48.09 174 MET A CA 1
ATOM 1383 C C . MET A 1 174 ? -6.365 3.427 -16.638 1.00 48.09 174 MET A C 1
ATOM 1385 O O . MET A 1 174 ? -6.968 3.545 -15.577 1.00 48.09 174 MET A O 1
ATOM 1389 N N . GLN A 1 175 ? -6.875 3.867 -17.800 1.00 42.34 175 GLN A N 1
ATOM 1390 C CA . GLN A 1 175 ? -8.072 4.716 -17.979 1.00 42.34 175 GLN A CA 1
ATOM 1391 C C . GLN A 1 175 ? -9.431 4.090 -17.577 1.00 42.34 175 GLN A C 1
ATOM 1393 O O . GLN A 1 175 ? -10.460 4.760 -17.635 1.00 42.34 175 GLN A O 1
ATOM 1398 N N . MET A 1 176 ? -9.498 2.797 -17.242 1.00 42.34 176 MET A N 1
ATOM 1399 C CA . MET A 1 176 ? -10.768 2.048 -17.298 1.00 42.34 176 MET A CA 1
ATOM 1400 C C . MET A 1 176 ? -11.347 1.568 -15.955 1.00 42.34 176 MET A C 1
ATOM 1402 O O . MET A 1 176 ? -12.443 1.011 -15.960 1.00 42.34 176 MET A O 1
ATOM 1406 N N . TRP A 1 177 ? -10.654 1.733 -14.828 1.00 37.84 177 TRP A N 1
ATOM 1407 C CA . TRP A 1 177 ? -11.022 1.150 -13.521 1.00 37.84 177 TRP A CA 1
ATOM 1408 C C . TRP A 1 177 ? -10.671 2.149 -12.420 1.00 37.84 177 TRP A C 1
ATOM 1410 O O . TRP A 1 177 ? -9.696 2.858 -12.628 1.00 37.84 177 TRP A O 1
ATOM 1420 N N . PRO A 1 178 ? -11.481 2.277 -11.342 1.00 38.44 178 PRO A N 1
ATOM 1421 C CA . PRO A 1 178 ? -11.800 3.545 -10.677 1.00 38.44 178 PRO A CA 1
ATOM 1422 C C . PRO A 1 178 ? -10.570 4.428 -10.504 1.00 38.44 178 PRO A C 1
ATOM 1424 O O . PRO A 1 178 ? -9.867 4.389 -9.502 1.00 38.44 178 PRO A O 1
ATOM 1427 N N . GLN A 1 179 ? -10.354 5.229 -11.538 1.00 41.53 179 GLN A N 1
ATOM 1428 C CA . GLN A 1 179 ? -9.432 6.329 -11.544 1.00 41.53 179 GLN A CA 1
ATOM 1429 C C . GLN A 1 179 ? -10.117 7.399 -10.722 1.00 41.53 179 GLN A C 1
ATOM 1431 O O . GLN A 1 179 ? -11.233 7.808 -11.048 1.00 41.53 179 GLN A O 1
ATOM 1436 N N . HIS A 1 180 ? -9.448 7.884 -9.685 1.00 41.50 180 HIS A N 1
ATOM 1437 C CA . HIS A 1 180 ? -9.792 9.180 -9.124 1.00 41.50 180 HIS A CA 1
ATOM 1438 C C . HIS A 1 180 ? -11.132 9.312 -8.388 1.00 41.50 180 HIS A C 1
ATOM 1440 O O . HIS A 1 180 ? -11.561 10.435 -8.100 1.00 41.50 180 HIS A O 1
ATOM 1446 N N . GLU A 1 181 ? -11.795 8.215 -8.047 1.00 42.81 181 GLU A N 1
ATOM 1447 C CA . GLU A 1 181 ? -12.983 8.276 -7.209 1.00 42.81 181 GLU A CA 1
ATOM 1448 C C . GLU A 1 181 ? -12.628 7.757 -5.830 1.00 42.81 181 GLU A C 1
ATOM 1450 O O . GLU A 1 181 ? -12.009 6.706 -5.691 1.00 42.81 181 GLU A O 1
ATOM 1455 N N . THR A 1 182 ? -13.029 8.501 -4.798 1.00 56.75 182 THR A N 1
ATOM 1456 C CA . THR A 1 182 ? -13.148 7.951 -3.450 1.00 56.75 182 THR A CA 1
ATOM 1457 C C . THR A 1 182 ? -13.884 6.621 -3.560 1.00 56.75 182 THR A C 1
ATOM 1459 O O . THR A 1 182 ? -15.092 6.590 -3.805 1.00 56.75 182 THR A O 1
ATOM 1462 N N . GLY A 1 183 ? -13.136 5.527 -3.470 1.00 67.75 183 GLY A N 1
ATOM 1463 C CA . GLY A 1 183 ? -13.671 4.194 -3.642 1.00 67.75 183 GLY A CA 1
ATOM 1464 C C . GLY A 1 183 ? -14.302 3.766 -2.336 1.00 67.75 183 GLY A C 1
ATOM 1465 O O . GLY A 1 183 ? -13.666 3.837 -1.286 1.00 67.75 183 GLY A O 1
ATOM 1466 N N . GLU A 1 184 ? -15.543 3.301 -2.386 1.00 83.69 184 GLU A N 1
ATOM 1467 C CA . GLU A 1 184 ? -16.136 2.591 -1.262 1.00 83.69 184 GLU A CA 1
ATOM 1468 C C . GLU A 1 184 ? -16.208 1.098 -1.583 1.00 83.69 184 GLU A C 1
ATOM 1470 O O . GLU A 1 184 ? -16.634 0.682 -2.668 1.00 83.69 184 GLU A O 1
ATOM 1475 N N . ARG A 1 185 ? -15.755 0.275 -0.638 1.00 86.31 185 ARG A N 1
ATOM 1476 C CA . ARG A 1 185 ? -15.863 -1.186 -0.691 1.00 86.31 185 ARG A CA 1
ATOM 1477 C C . ARG A 1 185 ? -16.432 -1.703 0.624 1.00 86.31 185 ARG A C 1
ATOM 1479 O O . ARG A 1 185 ? -16.135 -1.140 1.678 1.00 86.31 185 ARG A O 1
ATOM 1486 N N . PRO A 1 186 ? -17.240 -2.772 0.606 1.00 90.12 186 PRO A N 1
ATOM 1487 C CA . PRO A 1 186 ? -17.705 -3.383 1.840 1.00 90.12 186 PRO A CA 1
ATOM 1488 C C . PRO A 1 186 ? -16.521 -3.966 2.618 1.00 90.12 186 PRO A C 1
ATOM 1490 O O . PRO A 1 186 ? -15.657 -4.643 2.061 1.00 90.12 186 PRO A O 1
ATOM 1493 N N . TYR A 1 187 ? -16.500 -3.731 3.924 1.00 92.69 187 TYR A N 1
ATOM 1494 C CA . TYR A 1 187 ? -15.536 -4.351 4.818 1.00 92.69 187 TYR A CA 1
ATOM 1495 C C . TYR A 1 187 ? -15.947 -5.788 5.160 1.00 92.69 187 TYR A C 1
ATOM 1497 O O . TYR A 1 187 ? -17.112 -6.082 5.432 1.00 92.69 187 TYR A O 1
ATOM 1505 N N . SER A 1 188 ? -14.956 -6.676 5.236 1.00 91.50 188 SER A N 1
ATOM 1506 C CA . SER A 1 188 ? -15.078 -7.982 5.881 1.00 91.50 188 SER A CA 1
ATOM 1507 C C . SER A 1 188 ? -13.758 -8.349 6.559 1.00 91.50 188 SER A C 1
ATOM 1509 O O . SER A 1 188 ? -12.698 -7.919 6.112 1.00 91.50 188 SER A O 1
ATOM 1511 N N . ASN A 1 189 ? -13.792 -9.188 7.597 1.00 84.50 189 ASN A N 1
ATOM 1512 C CA . ASN A 1 189 ? -12.575 -9.608 8.312 1.00 84.50 189 ASN A CA 1
ATOM 1513 C C . ASN A 1 189 ? -11.585 -10.401 7.433 1.00 84.50 189 ASN A C 1
ATOM 1515 O O . ASN A 1 189 ? -10.434 -10.585 7.815 1.00 84.50 189 ASN A O 1
ATOM 1519 N N . SER A 1 190 ? -12.027 -10.901 6.277 1.00 85.19 190 SER A N 1
ATOM 1520 C CA . SER A 1 190 ? -11.199 -11.634 5.315 1.00 85.19 190 SER A CA 1
ATOM 1521 C C . SER A 1 190 ? -10.771 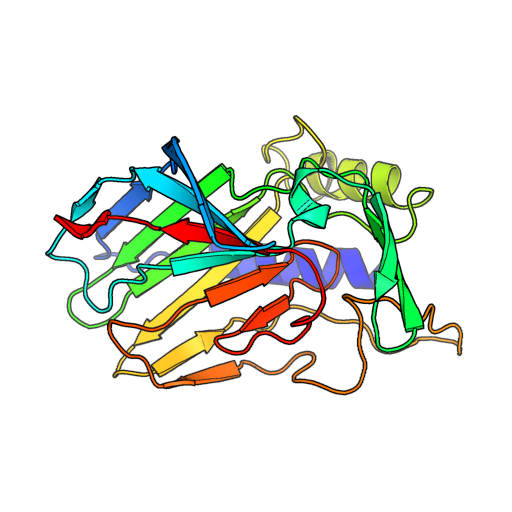-10.786 4.117 1.00 85.19 190 SER A C 1
ATOM 1523 O O . SER A 1 190 ? -10.234 -11.338 3.159 1.00 85.19 190 SER A O 1
ATOM 1525 N N . VAL A 1 191 ? -11.053 -9.479 4.122 1.00 89.62 191 VAL A N 1
ATOM 1526 C CA . VAL A 1 191 ? -10.697 -8.602 3.006 1.00 89.62 191 VAL A CA 1
ATOM 1527 C C . VAL A 1 191 ? -9.177 -8.519 2.858 1.00 89.62 191 VAL A C 1
ATOM 1529 O O . VAL A 1 191 ? -8.441 -8.449 3.846 1.00 89.62 191 VAL A O 1
ATOM 1532 N N . ALA A 1 192 ? -8.725 -8.532 1.609 1.00 87.69 192 ALA A N 1
ATOM 1533 C CA . ALA A 1 192 ? -7.359 -8.208 1.240 1.00 87.69 192 ALA A CA 1
ATOM 1534 C C . ALA A 1 192 ? -7.340 -6.852 0.547 1.00 87.69 192 ALA A C 1
ATOM 1536 O O . ALA A 1 192 ? -8.259 -6.540 -0.210 1.00 87.69 192 ALA A O 1
ATOM 1537 N N . ILE A 1 193 ? -6.307 -6.065 0.829 1.00 87.00 193 ILE A N 1
ATOM 1538 C CA . ILE A 1 193 ? -6.031 -4.818 0.126 1.00 87.00 193 ILE A CA 1
ATOM 1539 C C . ILE A 1 193 ? -4.895 -5.101 -0.843 1.00 87.00 193 ILE A C 1
ATOM 1541 O O . ILE A 1 193 ? -3.782 -5.414 -0.420 1.00 87.00 193 ILE A O 1
ATOM 1545 N N . TYR A 1 194 ? -5.204 -5.040 -2.131 1.00 82.69 194 TYR A N 1
ATOM 1546 C CA . TYR A 1 194 ? -4.223 -5.082 -3.202 1.00 82.69 194 TYR A CA 1
ATOM 1547 C C . TYR A 1 194 ? -3.680 -3.678 -3.391 1.00 82.69 194 TYR A C 1
ATOM 1549 O O . TYR A 1 194 ? -4.459 -2.727 -3.440 1.00 82.69 194 TYR A O 1
ATOM 1557 N N . VAL A 1 195 ? -2.360 -3.564 -3.455 1.00 80.88 195 VAL A N 1
ATOM 1558 C CA . VAL A 1 195 ? -1.662 -2.295 -3.592 1.00 80.88 195 VAL A CA 1
ATOM 1559 C C . VAL A 1 195 ? -0.559 -2.388 -4.641 1.00 80.88 195 VAL A C 1
ATOM 1561 O O . VAL A 1 195 ? 0.146 -3.395 -4.729 1.00 80.88 195 VAL A O 1
ATOM 1564 N N . SER A 1 196 ? -0.410 -1.338 -5.437 1.00 76.00 196 SER A N 1
ATOM 1565 C CA . SER A 1 196 ? 0.814 -1.049 -6.174 1.00 76.00 196 SER A CA 1
ATOM 1566 C C . SER A 1 196 ? 1.176 0.406 -5.950 1.00 76.00 196 SER A C 1
ATOM 1568 O O . SER A 1 196 ? 0.296 1.265 -6.022 1.00 76.00 196 SER A O 1
ATOM 1570 N N . ASN A 1 197 ? 2.444 0.658 -5.639 1.00 72.81 197 ASN A N 1
ATOM 1571 C CA . ASN A 1 197 ? 2.913 1.993 -5.281 1.00 72.81 197 ASN A CA 1
ATOM 1572 C C . ASN A 1 197 ? 3.737 2.683 -6.376 1.00 72.81 197 ASN A C 1
ATOM 1574 O O . ASN A 1 197 ? 4.447 3.652 -6.129 1.00 72.81 197 ASN A O 1
ATOM 1578 N N . VAL A 1 198 ? 3.618 2.196 -7.605 1.00 64.06 198 VAL A N 1
ATOM 1579 C CA . VAL A 1 198 ? 4.044 2.936 -8.793 1.00 64.06 198 VAL A CA 1
ATOM 1580 C C . VAL A 1 198 ? 3.027 4.056 -9.038 1.00 64.06 198 VAL A C 1
ATOM 1582 O O . VAL A 1 198 ? 1.849 3.871 -8.716 1.00 64.06 198 VAL A O 1
ATOM 1585 N N . TRP A 1 199 ? 3.476 5.197 -9.574 1.00 58.91 199 TRP A N 1
ATOM 1586 C CA . TRP A 1 199 ? 2.667 6.386 -9.899 1.00 58.91 199 TRP A CA 1
ATOM 1587 C C . TRP A 1 199 ? 1.197 6.058 -10.211 1.00 58.91 199 TRP A C 1
ATOM 1589 O O . TRP A 1 199 ? 0.929 5.202 -11.056 1.00 58.91 199 TRP A O 1
ATOM 1599 N N . ASP A 1 200 ? 0.282 6.768 -9.540 1.00 55.69 200 ASP A N 1
ATOM 1600 C CA . ASP A 1 200 ? -1.184 6.578 -9.487 1.00 55.69 200 ASP A CA 1
ATOM 1601 C C . ASP A 1 200 ? -1.714 5.664 -8.350 1.00 55.69 200 ASP A C 1
ATOM 1603 O O . ASP A 1 200 ? -2.933 5.515 -8.224 1.00 55.69 200 ASP A O 1
ATOM 1607 N N . HIS A 1 201 ? -0.845 5.136 -7.471 1.00 63.88 201 HIS A N 1
ATOM 1608 C CA . HIS A 1 201 ? -1.167 4.473 -6.184 1.00 63.88 201 HIS A CA 1
ATOM 1609 C C . HIS A 1 201 ? -2.436 3.615 -6.217 1.00 63.88 201 HIS A C 1
ATOM 1611 O O . HIS A 1 201 ? -3.484 3.947 -5.641 1.00 63.88 201 HIS A O 1
ATOM 1617 N N . LEU A 1 202 ? -2.361 2.490 -6.921 1.00 67.50 202 LEU A N 1
ATOM 1618 C CA . LEU A 1 202 ? -3.525 1.645 -7.117 1.00 67.50 202 LEU A CA 1
ATOM 1619 C C . LEU A 1 202 ? -3.785 0.822 -5.853 1.00 67.50 202 LEU A C 1
ATOM 1621 O O . LEU A 1 202 ? -3.076 -0.145 -5.582 1.00 67.50 202 LEU A O 1
ATOM 1625 N N . MET A 1 203 ? -4.824 1.189 -5.097 1.00 78.12 203 MET A N 1
ATOM 1626 C CA . MET A 1 203 ? -5.326 0.426 -3.951 1.00 78.12 203 MET A CA 1
ATOM 1627 C C . MET A 1 203 ? -6.790 0.027 -4.135 1.00 78.12 203 MET A C 1
ATOM 1629 O O . MET A 1 203 ? -7.660 0.880 -4.303 1.00 78.12 203 MET A O 1
ATOM 1633 N N . ASP A 1 204 ? -7.092 -1.265 -4.018 1.00 79.94 204 ASP A N 1
ATOM 1634 C CA . ASP A 1 204 ? -8.471 -1.768 -3.997 1.00 79.94 204 ASP A CA 1
ATOM 1635 C C . ASP A 1 204 ? -8.553 -3.109 -3.243 1.00 79.94 204 ASP A C 1
ATOM 1637 O O . ASP A 1 204 ? -7.567 -3.755 -2.902 1.00 79.94 204 ASP A O 1
ATOM 1641 N N . THR A 1 205 ? -9.772 -3.560 -2.989 1.00 82.12 205 THR A N 1
ATOM 1642 C CA . THR A 1 205 ? -10.121 -4.933 -2.601 1.00 82.12 205 THR A CA 1
ATOM 1643 C C . THR A 1 205 ? -10.151 -5.921 -3.776 1.00 82.12 205 THR A C 1
ATOM 1645 O O . THR A 1 205 ? -10.363 -7.117 -3.569 1.00 82.12 205 THR A O 1
ATOM 1648 N N . VAL A 1 206 ? -9.962 -5.431 -5.005 1.00 78.81 206 VAL A N 1
ATOM 1649 C CA . VAL A 1 206 ? -9.943 -6.213 -6.247 1.00 78.81 206 VAL A CA 1
ATOM 1650 C C . VAL A 1 206 ? -8.545 -6.158 -6.854 1.00 78.81 206 VAL A C 1
ATOM 1652 O O . VAL A 1 206 ? -7.973 -5.083 -6.992 1.00 78.81 206 VAL A O 1
ATOM 1655 N N . ASP A 1 207 ? -8.012 -7.315 -7.247 1.00 76.69 207 ASP A N 1
ATOM 1656 C CA . ASP A 1 207 ? -6.749 -7.391 -7.983 1.00 76.69 207 ASP A CA 1
ATOM 1657 C C . ASP A 1 207 ? -6.971 -6.930 -9.429 1.00 76.69 207 ASP A C 1
ATOM 1659 O O . ASP A 1 207 ? -7.540 -7.664 -10.241 1.00 76.69 207 ASP A O 1
ATOM 1663 N N . SER A 1 208 ? -6.568 -5.698 -9.739 1.00 70.38 208 SER A N 1
ATOM 1664 C CA . SER A 1 208 ? -6.660 -5.137 -11.091 1.00 70.38 208 SER A CA 1
ATOM 1665 C C . SER A 1 208 ? -5.567 -5.650 -12.028 1.00 70.38 208 SER A C 1
ATOM 1667 O O . SER A 1 208 ? -5.716 -5.520 -13.238 1.00 70.38 208 SER A O 1
ATOM 1669 N N . ASN A 1 209 ? -4.506 -6.259 -11.483 1.00 71.50 209 ASN A N 1
ATOM 1670 C CA . ASN A 1 209 ? -3.340 -6.739 -12.226 1.00 71.50 209 ASN A CA 1
ATOM 1671 C C . ASN A 1 209 ? -3.136 -8.252 -12.008 1.00 71.50 209 ASN A C 1
ATOM 1673 O O . ASN A 1 209 ? -2.038 -8.664 -11.629 1.00 71.50 209 ASN A O 1
ATOM 1677 N N . PRO A 1 210 ? -4.167 -9.107 -12.163 1.00 73.75 210 PRO A N 1
ATOM 1678 C CA . PRO A 1 210 ? -4.192 -10.477 -11.626 1.00 73.75 210 PRO A CA 1
ATOM 1679 C C . PRO A 1 210 ? -3.145 -11.434 -12.213 1.00 73.75 210 PRO A C 1
ATOM 1681 O O . PRO A 1 210 ? -2.898 -12.511 -11.671 1.00 73.75 210 PRO A O 1
ATOM 1684 N N . ASP A 1 211 ? -2.561 -11.064 -13.341 1.00 76.25 211 ASP A N 1
ATOM 1685 C CA . ASP A 1 211 ? -1.540 -11.783 -14.090 1.00 76.25 211 ASP A CA 1
ATOM 1686 C C . ASP A 1 211 ? -0.109 -11.454 -13.650 1.00 76.25 211 ASP A C 1
ATOM 1688 O O . ASP A 1 211 ? 0.809 -12.215 -13.951 1.00 76.25 211 ASP A O 1
ATOM 1692 N N . MET A 1 212 ? 0.092 -10.352 -12.925 1.00 78.69 212 MET A N 1
ATOM 1693 C CA . MET A 1 212 ? 1.398 -10.029 -12.362 1.00 78.69 212 MET A CA 1
ATOM 1694 C C . MET A 1 212 ? 1.646 -10.791 -11.066 1.00 78.69 212 MET A C 1
ATOM 1696 O O . MET A 1 212 ? 0.749 -10.928 -10.226 1.00 78.69 212 MET A O 1
ATOM 1700 N N . ASP A 1 213 ? 2.898 -11.184 -10.851 1.00 78.69 213 ASP A N 1
ATOM 1701 C CA . ASP A 1 213 ? 3.329 -11.765 -9.587 1.00 78.69 213 ASP A CA 1
ATOM 1702 C C . ASP A 1 213 ? 3.015 -10.832 -8.415 1.00 78.69 213 ASP A C 1
ATOM 1704 O O . ASP A 1 213 ? 3.161 -9.606 -8.482 1.00 78.69 213 ASP A O 1
ATOM 1708 N N . LYS A 1 214 ? 2.585 -11.438 -7.310 1.00 79.75 214 LYS A N 1
ATOM 1709 C CA . LYS A 1 214 ? 2.208 -10.737 -6.087 1.00 79.75 214 LYS A CA 1
ATOM 1710 C C . LYS A 1 214 ? 3.078 -11.183 -4.935 1.00 79.75 214 LYS A C 1
ATOM 1712 O O . LYS A 1 214 ? 3.381 -12.370 -4.805 1.00 79.75 214 LYS A O 1
ATOM 1717 N N . ASN A 1 215 ? 3.383 -10.237 -4.064 1.00 77.12 215 ASN A N 1
ATOM 1718 C CA . ASN A 1 215 ? 3.798 -10.516 -2.713 1.00 77.12 215 ASN A CA 1
ATOM 1719 C C . ASN A 1 215 ? 2.595 -10.413 -1.766 1.00 77.12 215 ASN A C 1
ATOM 1721 O O . ASN A 1 215 ? 2.034 -9.339 -1.556 1.00 77.12 215 ASN A O 1
ATOM 1725 N N . TRP A 1 216 ? 2.182 -11.545 -1.204 1.00 72.94 216 TRP A N 1
ATOM 1726 C CA . TRP A 1 216 ? 1.058 -11.601 -0.273 1.00 72.94 216 TRP A CA 1
ATOM 1727 C C . TRP A 1 216 ? 1.539 -11.400 1.152 1.00 72.94 216 TRP A C 1
ATOM 1729 O O . TRP A 1 216 ? 1.986 -12.362 1.766 1.00 72.94 216 TRP A O 1
ATOM 1739 N N . GLY A 1 217 ? 1.395 -10.187 1.683 1.00 63.59 217 GLY A N 1
ATOM 1740 C CA . GLY A 1 217 ? 1.731 -9.862 3.061 1.00 63.59 217 GLY A CA 1
ATOM 1741 C C . GLY A 1 217 ? 0.590 -10.158 4.031 1.00 63.59 217 GLY A C 1
ATOM 1742 O O . GLY A 1 217 ? -0.498 -9.595 3.920 1.00 63.59 217 GLY A O 1
ATOM 1743 N N . TYR A 1 218 ? 0.842 -11.008 5.028 1.00 66.31 218 TYR A N 1
ATOM 1744 C CA . TYR A 1 218 ? -0.066 -11.197 6.168 1.00 66.31 218 TYR A CA 1
ATOM 1745 C C . TYR A 1 218 ? 0.356 -10.332 7.359 1.00 66.31 218 TYR A C 1
ATOM 1747 O O . TYR A 1 218 ? 1.529 -10.316 7.707 1.00 66.31 218 TYR A O 1
ATOM 1755 N N . THR A 1 219 ? -0.587 -9.665 8.023 1.00 63.53 219 THR A N 1
ATOM 1756 C CA . THR A 1 219 ? -0.396 -8.977 9.307 1.00 63.53 219 THR A CA 1
ATOM 1757 C C . THR A 1 219 ? -1.211 -9.673 10.395 1.00 63.53 219 THR A C 1
ATOM 1759 O O . THR A 1 219 ? -2.398 -9.949 10.221 1.00 63.53 219 THR A O 1
ATOM 1762 N N . SER A 1 220 ? -0.574 -9.965 11.534 1.00 56.88 220 SER A N 1
ATOM 1763 C CA . SER A 1 220 ? -1.190 -10.710 12.637 1.00 56.88 220 SER A CA 1
ATOM 1764 C C . SER A 1 220 ? -1.833 -9.791 13.675 1.00 56.88 220 SER A C 1
ATOM 1766 O O . SER A 1 220 ? -1.201 -8.880 14.199 1.00 56.88 220 SER A O 1
ATOM 1768 N N . TRP A 1 221 ? -3.066 -10.102 14.061 1.00 56.34 221 TRP A N 1
ATOM 1769 C CA . TRP A 1 221 ? -3.835 -9.348 15.050 1.00 56.34 221 TRP A CA 1
ATOM 1770 C C . TRP A 1 221 ? -4.019 -10.226 16.292 1.00 56.34 221 TRP A C 1
ATOM 1772 O O . TRP A 1 221 ? -4.541 -11.334 16.176 1.00 56.34 221 TRP A O 1
ATOM 1782 N N . THR A 1 222 ? -3.534 -9.775 17.452 1.00 52.28 222 THR A N 1
ATOM 1783 C CA . THR A 1 222 ? -3.524 -10.517 18.731 1.00 52.28 222 THR A CA 1
ATOM 1784 C C . THR A 1 222 ? -4.190 -9.724 19.842 1.00 52.28 222 THR A C 1
ATOM 1786 O O . THR A 1 222 ? -3.902 -8.512 19.966 1.00 52.28 222 THR A O 1
#

Secondary structure (DSSP, 8-state):
-HHHHHHHHHHHHHHHT---TT-EEEEE--EEEEEEEETTEEEEEEE--B-TTSSS---EEEEEHHHHH-EEEE-TT--EEEE-----EEEEEEEE-SSEEEEEEEES----SSHHHHHHHHHHIIIIISTTS--SSS--EEEEEEEETTEEEE--------SSS----BTTS-TTS--SS--EEE--TT-EEEEE-STT-EEESS-S-TTS-EEEEE--B-

pLDDT: mean 74.19, std 14.88, range [34.75, 92.69]

Sequence (222 aa):
MKYLLVSDYVSYLYQKSFYPKNAKVIVVKPIKVASVTNGDKVYDHYYAPMSSSIPYPIHWWVQVKVDLDGGKGRDSLGQCYNVDGHNGISKIVVMYTSTKVTYEIHFYDEDHPDPAIDASYDWTRCHILYPGRDDTYGCEDIESITVEGGTIKFAGTWSNICANGVCVEQTYAMQMWPQHETGERPYSNSVAIYVSNVWDHLMDTVDSNPDMDKNWGYTSWT

Foldseek 3Di:
DVVVLVVQLVVVVVVVPDDPPPWDKDKWFWQFDDWDDDPPAIETETETEAAPQAPQDAFKEKEFCCQACFDWDAAPVRAIAGHPHQFDFGIWMWIGDNFKIKIKTKTQAAAERDPVCRQVVQCCCDPPRNPPAHCPPGGMDIAMWMDGPQKIWGDFQAQDDDDPPDDRRHPQRDPPPPHGDRDIDGGDSPFHWYWYRYRRIDTDSDDPRVRGHMHIYGYDYD

Solvent-accessible surface area (backbone atoms only — not comparable to full-atom values): 12297 Å² total; per-residue (Å²): 106,76,69,55,59,51,53,55,50,51,51,54,52,56,66,74,70,65,76,63,96,76,47,48,76,47,81,39,55,68,39,81,76,47,76,47,76,62,86,95,44,49,36,35,36,27,50,29,91,36,62,68,79,54,47,84,61,72,36,32,48,32,33,44,35,46,39,45,71,22,50,70,55,61,52,94,88,63,21,37,46,49,44,86,29,62,34,37,80,60,34,38,38,39,36,30,44,90,66,37,28,36,42,36,42,27,24,31,18,55,51,38,72,48,74,89,49,23,68,61,48,29,52,43,43,30,68,69,74,40,70,84,49,56,65,89,79,34,22,42,31,80,45,54,40,35,39,44,90,58,31,32,35,37,59,60,40,72,53,84,72,65,75,86,82,62,69,75,62,25,71,62,65,57,96,85,58,87,63,56,47,65,42,77,44,82,56,52,80,82,45,43,40,27,36,38,50,45,50,39,52,48,68,37,80,59,73,87,58,78,85,56,62,48,37,40,32,38,43,44,71,86

Radius of gyration: 16.99 Å; Cα contacts (8 Å, |Δi|>4): 483; chains: 1; bounding box: 36×45×47 Å

Nearest PDB structures (foldseek):
  2e8c-assembly1_A  TM=2.932E-01  e=2.613E+00  Aquifex aeolicus VF5
  6pai-assembly1_C  TM=2.041E-01  e=2.613E+00  Homo sapiens

Mean predicted aligned error: 8.73 Å